Protein AF-A0A6S8C2M1-F1 (afdb_monomer_lite)

InterPro domains:
  IPR035896 AN1-like Zinc finger [G3DSA:4.10.1110.10] (18-107)
  IPR035896 AN1-like Zinc finger [SSF118310] (23-89)

Foldseek 3Di:
DDDDADQDLVSVCVVQPPDPCSFVRQQCDFFPPPVGRDGAWDDDPPDDTDDDSVCQVQQADNQRRTGHHNVCVVVPDDPRVVVVVVVVVPDDPVRVVVVVVVVVVVVVVVVVVVVVVVVVVVVVVVVVVVVVLVLLVVLLVLLVLLLVVLVVVLVVDDDDDLNVLSVVLNVLSVVLSVVSVCCNVPNDPDDPVVSLVVSVVSSVVSCVSRVDFRDDPNHGRDSDRVVVVDDDPDDD

Structure (mmCIF, N/CA/C/O backbone):
data_AF-A0A6S8C2M1-F1
#
_entry.id   AF-A0A6S8C2M1-F1
#
loop_
_atom_site.group_PDB
_atom_site.id
_atom_site.type_symbol
_atom_site.label_atom_id
_atom_site.label_alt_id
_atom_site.label_comp_id
_atom_site.label_asym_id
_atom_site.label_entity_id
_atom_site.label_seq_id
_atom_site.pdbx_PDB_ins_code
_atom_site.Cartn_x
_atom_site.Cartn_y
_atom_site.Cartn_z
_atom_site.occupancy
_atom_site.B_iso_or_equiv
_atom_site.auth_seq_id
_atom_site.auth_comp_id
_atom_site.auth_asym_id
_atom_site.auth_atom_id
_atom_site.pdbx_PDB_model_num
ATOM 1 N N . MET A 1 1 ? -46.701 -17.176 28.572 1.00 44.91 1 MET A N 1
ATOM 2 C CA . MET A 1 1 ? -45.423 -16.470 28.789 1.00 44.91 1 MET A CA 1
ATOM 3 C C . MET A 1 1 ? -44.394 -17.105 27.871 1.00 44.91 1 MET A C 1
ATOM 5 O O . MET A 1 1 ? -44.117 -18.275 28.050 1.00 44.91 1 MET A O 1
ATOM 9 N N . SER A 1 2 ? -43.930 -16.392 26.848 1.00 42.56 2 SER A N 1
ATOM 10 C CA . SER A 1 2 ? -42.889 -16.854 25.913 1.00 42.56 2 SER A CA 1
ATOM 11 C C . SER A 1 2 ? -42.138 -15.600 25.436 1.00 42.56 2 SER A C 1
ATOM 13 O O . SER A 1 2 ? -42.711 -14.791 24.708 1.00 42.56 2 SER A O 1
ATOM 15 N N . GLU A 1 3 ? -41.034 -15.206 26.075 1.00 56.62 3 GLU A N 1
ATOM 16 C CA . GLU A 1 3 ? -39.673 -15.776 25.943 1.00 56.62 3 GLU A CA 1
ATOM 17 C C . GLU A 1 3 ? -38.990 -15.419 24.617 1.00 56.62 3 GLU A C 1
ATOM 19 O O . GLU A 1 3 ? -38.541 -16.278 23.872 1.00 56.62 3 GLU A O 1
ATOM 24 N N . VAL A 1 4 ? -38.861 -14.125 24.321 1.00 56.31 4 VAL A N 1
ATOM 2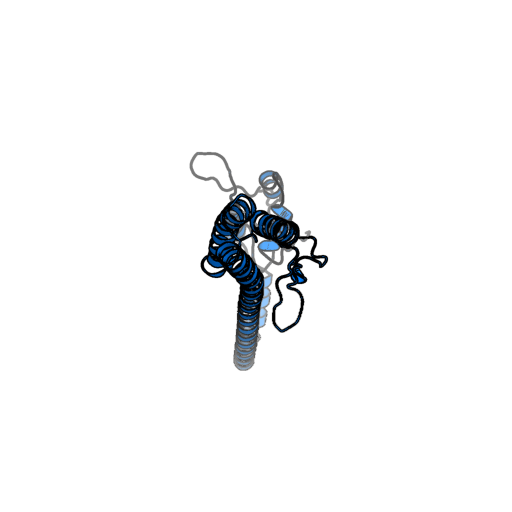5 C CA . VAL A 1 4 ? -37.726 -13.682 23.501 1.00 56.31 4 VAL A CA 1
ATOM 26 C C . VAL A 1 4 ? -36.933 -12.707 24.350 1.00 56.31 4 VAL A C 1
ATOM 28 O O . VAL A 1 4 ? -37.379 -11.588 24.609 1.00 56.31 4 VAL A O 1
ATOM 31 N N . ARG A 1 5 ? -35.807 -13.199 24.868 1.00 66.25 5 ARG A N 1
ATOM 32 C CA . ARG A 1 5 ? -34.812 -12.431 25.611 1.00 66.25 5 ARG A CA 1
ATOM 33 C C . ARG A 1 5 ? -33.696 -12.079 24.644 1.00 66.25 5 ARG A C 1
ATOM 35 O O . ARG A 1 5 ? -32.884 -12.941 24.335 1.00 66.25 5 ARG A O 1
ATOM 42 N N . TYR A 1 6 ? -33.664 -10.833 24.191 1.00 74.94 6 TYR A N 1
ATOM 43 C CA . TYR A 1 6 ? -32.504 -10.340 23.455 1.00 74.94 6 TYR A CA 1
ATOM 44 C C . TYR A 1 6 ? -31.370 -10.081 24.444 1.00 74.94 6 TYR A C 1
ATOM 46 O O . TYR A 1 6 ? -31.577 -9.399 25.453 1.00 74.94 6 TYR A O 1
ATOM 54 N N . GLN A 1 7 ? -30.198 -10.634 24.155 1.00 73.50 7 GLN A N 1
ATOM 55 C CA . GLN A 1 7 ? -28.999 -10.547 24.985 1.00 73.50 7 GLN A CA 1
ATOM 56 C C . GLN A 1 7 ? -28.180 -9.292 24.676 1.00 73.50 7 GLN A C 1
ATOM 58 O O . GLN A 1 7 ? -27.405 -8.831 25.511 1.00 73.50 7 GLN A O 1
ATOM 63 N N . SER A 1 8 ? -28.351 -8.708 23.488 1.00 74.19 8 SER A N 1
ATOM 64 C CA . SER A 1 8 ? -27.668 -7.474 23.103 1.00 74.19 8 SER A CA 1
ATOM 65 C C . SER A 1 8 ? -28.525 -6.580 22.212 1.00 74.19 8 SER A C 1
ATOM 67 O O . SER A 1 8 ? -29.428 -7.038 21.515 1.00 74.19 8 SER A O 1
ATOM 69 N N . GLU A 1 9 ? -28.196 -5.287 22.186 1.00 71.62 9 GLU A N 1
ATOM 70 C CA . GLU A 1 9 ? -28.831 -4.323 21.279 1.00 71.62 9 GLU A CA 1
ATOM 71 C C . GLU A 1 9 ? -28.624 -4.720 19.814 1.00 71.62 9 GLU A C 1
ATOM 73 O O . GLU A 1 9 ? -29.522 -4.576 18.988 1.00 71.62 9 GLU A O 1
ATOM 78 N N . LYS A 1 10 ? -27.452 -5.290 19.512 1.00 74.62 10 LYS A N 1
ATOM 79 C CA . LYS A 1 10 ? -27.106 -5.798 18.188 1.00 74.62 10 LYS A CA 1
ATOM 80 C C . LYS A 1 10 ? -28.030 -6.939 17.765 1.00 74.62 10 LYS A C 1
ATOM 82 O O . LYS A 1 10 ? -28.493 -6.940 16.639 1.00 74.62 10 LYS A O 1
ATOM 87 N N . GLU A 1 11 ? -28.387 -7.838 18.676 1.00 73.88 11 GLU A N 1
ATOM 88 C CA . GLU A 1 11 ? -29.335 -8.926 18.407 1.00 73.88 11 GLU A CA 1
ATOM 89 C C . GLU A 1 11 ? -30.761 -8.409 18.150 1.00 73.88 11 GLU A C 1
ATOM 91 O O . GLU A 1 11 ? -31.434 -8.884 17.239 1.00 73.88 11 GLU A O 1
ATOM 96 N N . VAL A 1 12 ? -31.207 -7.378 18.885 1.00 72.56 12 VAL A N 1
ATOM 97 C CA . VAL A 1 12 ? -32.484 -6.689 18.604 1.00 72.56 12 VAL A CA 1
ATOM 98 C C . VAL A 1 12 ? -32.462 -6.078 17.200 1.00 72.56 12 VAL A C 1
ATOM 100 O O . VAL A 1 12 ? -33.453 -6.147 16.467 1.00 72.56 12 VAL A O 1
ATOM 103 N N . ILE A 1 13 ? -31.336 -5.465 16.826 1.00 72.75 13 ILE A N 1
ATOM 104 C CA . ILE A 1 13 ? -31.136 -4.854 15.512 1.00 72.75 13 ILE A CA 1
ATOM 105 C C . ILE A 1 13 ? -31.097 -5.924 14.415 1.00 72.75 13 ILE A C 1
ATOM 107 O O . ILE A 1 13 ? -31.761 -5.769 13.392 1.00 72.75 13 ILE A O 1
ATOM 111 N N . ASP A 1 14 ? -30.384 -7.020 14.627 1.00 74.12 14 ASP A N 1
ATOM 112 C CA . ASP A 1 14 ? -30.173 -8.050 13.617 1.00 74.12 14 ASP A CA 1
ATOM 113 C C . ASP A 1 14 ? -31.444 -8.892 13.389 1.00 74.12 14 ASP A C 1
ATOM 115 O O . ASP A 1 14 ? -31.818 -9.121 12.238 1.00 74.12 14 ASP A O 1
ATOM 119 N N . ASP A 1 15 ? -32.180 -9.262 14.445 1.00 73.12 15 ASP A N 1
ATOM 120 C CA . ASP A 1 15 ? -33.428 -10.043 14.338 1.00 73.12 15 ASP A CA 1
ATOM 121 C C . ASP A 1 15 ? -34.603 -9.204 13.798 1.00 73.12 15 ASP A C 1
ATOM 123 O O . ASP A 1 15 ? -35.385 -9.637 12.944 1.00 73.12 15 ASP A O 1
ATOM 127 N N . LEU A 1 16 ? -34.739 -7.956 14.263 1.00 67.06 16 LEU A N 1
ATOM 128 C CA . LEU A 1 16 ? -35.919 -7.140 13.958 1.00 67.06 16 LEU A CA 1
ATOM 129 C C . LEU A 1 16 ? -35.696 -6.117 12.846 1.00 67.06 16 LEU A C 1
ATOM 131 O O . LEU A 1 16 ? -36.687 -5.635 12.279 1.00 67.06 16 LEU A O 1
ATOM 135 N N . LEU A 1 17 ? -34.439 -5.767 12.536 1.00 63.47 17 LEU A N 1
ATOM 136 C CA . LEU A 1 17 ? -34.099 -4.622 11.681 1.00 63.47 17 LEU A CA 1
ATOM 137 C C . LEU A 1 17 ? -33.273 -4.909 10.430 1.00 63.47 17 LEU A C 1
ATOM 139 O O . LEU A 1 17 ? -32.928 -3.963 9.705 1.00 63.47 17 LEU A O 1
ATOM 143 N N . THR A 1 18 ? -33.040 -6.181 10.124 1.00 64.88 18 THR A N 1
ATOM 144 C CA . THR A 1 18 ? -32.465 -6.615 8.850 1.00 64.88 18 THR A CA 1
ATOM 145 C C . THR A 1 18 ? -33.514 -6.607 7.723 1.00 64.88 18 THR A C 1
ATOM 147 O O . THR A 1 18 ? -34.626 -7.147 7.834 1.00 64.88 18 THR A O 1
ATOM 150 N N . GLY A 1 19 ? -33.148 -5.954 6.611 1.00 62.09 19 GLY A N 1
ATOM 151 C CA . GLY A 1 19 ? -33.938 -5.827 5.379 1.00 62.09 19 GLY A CA 1
ATOM 152 C C . GLY A 1 19 ? -34.852 -4.591 5.285 1.00 62.09 19 GLY A C 1
ATOM 153 O O . GLY A 1 19 ? -35.128 -3.900 6.266 1.00 62.09 19 GLY A O 1
ATOM 154 N N . GLU A 1 20 ? -35.378 -4.334 4.082 1.00 61.56 20 GLU A N 1
ATOM 155 C CA . GLU A 1 20 ? -36.213 -3.161 3.738 1.00 61.56 20 GLU A CA 1
ATOM 156 C C . GLU A 1 20 ? -37.552 -3.085 4.506 1.00 61.56 20 GLU A C 1
ATOM 158 O O . GLU A 1 20 ? -38.196 -2.040 4.577 1.00 61.56 20 GLU A O 1
ATOM 163 N N . ASN A 1 21 ? -37.972 -4.181 5.146 1.00 66.06 21 ASN A N 1
ATOM 164 C CA . ASN A 1 21 ? -39.262 -4.301 5.832 1.00 66.06 21 ASN A CA 1
ATOM 165 C C . ASN A 1 21 ? -39.192 -4.164 7.365 1.00 66.06 21 ASN A C 1
ATOM 167 O O . ASN A 1 21 ? -40.181 -4.465 8.047 1.00 66.06 21 ASN A O 1
ATOM 171 N N . PHE A 1 22 ? -38.074 -3.696 7.931 1.00 69.06 22 PHE A N 1
ATOM 172 C CA . PHE A 1 22 ? -37.900 -3.638 9.388 1.00 69.06 22 PHE A CA 1
ATOM 173 C C . PHE A 1 22 ? -39.004 -2.874 10.125 1.00 69.06 22 PHE A C 1
ATOM 175 O O . PHE A 1 22 ? -39.506 -3.330 11.153 1.00 69.06 22 PHE A O 1
ATOM 182 N N . ARG A 1 23 ? -39.463 -1.747 9.564 1.00 64.88 23 ARG A N 1
ATOM 183 C CA . ARG A 1 23 ? -40.543 -0.945 10.154 1.00 64.88 23 ARG A CA 1
ATOM 184 C C . ARG A 1 23 ? -41.812 -1.781 10.328 1.00 64.88 23 ARG A C 1
ATOM 186 O O . ARG A 1 23 ? -42.470 -1.693 11.356 1.00 64.88 23 ARG A O 1
ATOM 193 N N . LYS A 1 24 ? -42.156 -2.639 9.363 1.00 68.75 24 LYS A N 1
ATOM 194 C CA . LYS A 1 24 ? -43.334 -3.517 9.459 1.00 68.75 24 LYS A CA 1
ATOM 195 C C . LYS A 1 24 ? -43.115 -4.669 10.443 1.00 68.75 24 LYS A C 1
ATOM 197 O O . LYS A 1 24 ? -44.075 -5.057 11.102 1.00 68.75 24 LYS A O 1
ATOM 202 N N . LYS A 1 25 ? -41.896 -5.212 10.546 1.00 70.81 25 LYS A N 1
ATOM 203 C CA . LYS A 1 25 ? -41.557 -6.303 11.479 1.00 70.81 25 LYS A CA 1
ATOM 204 C C . LYS A 1 25 ? -41.609 -5.833 12.937 1.00 70.81 25 LYS A C 1
ATOM 206 O O . LYS A 1 25 ? -42.322 -6.430 13.741 1.00 70.81 25 LYS A O 1
ATOM 211 N N . PHE A 1 26 ? -40.954 -4.716 13.253 1.00 70.88 26 PHE A N 1
ATOM 212 C CA . PHE A 1 26 ? -40.891 -4.174 14.614 1.00 70.88 26 PHE A CA 1
ATOM 213 C C . PHE A 1 26 ? -42.269 -3.716 15.125 1.00 70.88 26 PHE A C 1
ATOM 215 O O . PHE A 1 26 ? -42.681 -4.083 16.221 1.00 70.88 26 PHE A O 1
ATOM 222 N N . LEU A 1 27 ? -43.053 -3.010 14.296 1.00 69.06 27 LEU A N 1
ATOM 223 C CA . LEU A 1 27 ? -44.405 -2.537 14.650 1.00 69.06 27 LEU A CA 1
ATOM 224 C C . LEU A 1 27 ? -45.438 -3.663 14.874 1.00 69.06 27 LEU A C 1
ATOM 226 O O . LEU A 1 27 ? -46.537 -3.393 15.371 1.00 69.06 27 LEU A O 1
ATOM 230 N N . LYS A 1 28 ? -45.133 -4.898 14.451 1.00 72.44 28 LYS A N 1
ATOM 231 C CA . LYS A 1 28 ? -45.984 -6.083 14.650 1.00 72.44 28 LYS A CA 1
ATOM 232 C C . LYS A 1 28 ? -45.672 -6.827 15.948 1.00 72.44 28 LYS A C 1
ATOM 234 O O . LYS A 1 28 ? -46.543 -7.558 16.419 1.00 72.44 28 LYS A O 1
ATOM 239 N N . LYS A 1 29 ? -44.476 -6.657 16.523 1.00 73.69 29 LYS A N 1
ATOM 240 C CA . LYS A 1 29 ? -44.168 -7.204 17.847 1.00 73.69 29 LYS A CA 1
ATOM 241 C C . LYS A 1 29 ? -45.050 -6.494 18.878 1.00 73.69 29 LYS A C 1
ATOM 243 O O . LYS A 1 29 ? -45.336 -5.301 18.762 1.00 73.69 29 LYS A O 1
ATOM 248 N N . LYS A 1 30 ? -45.520 -7.259 19.856 1.00 74.12 30 LYS A N 1
ATOM 249 C CA . LYS A 1 30 ? -46.334 -6.758 20.964 1.00 74.12 30 LYS A CA 1
ATOM 250 C C . LYS A 1 30 ? -45.446 -6.513 22.177 1.00 74.12 30 LYS A C 1
ATOM 252 O O . LYS A 1 30 ? -44.374 -7.109 22.283 1.00 74.12 30 LYS A O 1
ATOM 257 N N . CYS A 1 31 ? -45.910 -5.646 23.070 1.00 78.81 31 CYS A N 1
ATOM 258 C CA . CYS A 1 31 ? -45.334 -5.512 24.402 1.00 78.81 31 CYS A CA 1
ATOM 259 C C . CYS A 1 31 ? -45.266 -6.890 25.083 1.00 78.81 31 CYS A C 1
ATOM 261 O O . CYS A 1 31 ? -46.177 -7.701 24.932 1.00 78.81 31 CYS A O 1
ATOM 263 N N . ALA A 1 32 ? -44.198 -7.147 25.838 1.00 77.12 32 ALA A N 1
ATOM 264 C CA . ALA A 1 32 ? -44.029 -8.391 26.586 1.00 77.12 32 ALA A CA 1
ATOM 265 C C . ALA A 1 32 ? -45.023 -8.541 27.756 1.00 77.12 32 ALA A C 1
ATOM 267 O O . ALA A 1 32 ? -45.176 -9.640 28.284 1.00 77.12 32 ALA A O 1
ATOM 268 N N . TYR A 1 33 ? -45.693 -7.457 28.162 1.00 76.56 33 TYR A N 1
ATOM 269 C CA . TYR A 1 33 ? -46.744 -7.492 29.177 1.00 76.56 33 TYR A CA 1
ATOM 270 C C . TYR A 1 33 ? -48.014 -8.122 28.583 1.00 76.56 33 TYR A C 1
ATOM 272 O O . TYR A 1 33 ? -48.531 -7.624 27.583 1.00 76.56 33 TYR A O 1
ATOM 280 N N . THR A 1 34 ? -48.502 -9.216 29.175 1.00 68.06 34 THR A N 1
ATOM 281 C CA . THR A 1 34 ? -49.537 -10.103 28.598 1.00 68.06 34 THR A CA 1
ATOM 282 C C . THR A 1 34 ? -50.848 -9.398 28.273 1.00 68.06 34 THR A C 1
ATOM 284 O O . THR A 1 34 ? -51.465 -9.700 27.252 1.00 68.06 34 THR A O 1
ATOM 287 N N . ASP A 1 35 ? -51.214 -8.395 29.069 1.00 71.94 35 ASP A N 1
ATOM 288 C CA . ASP A 1 35 ? -52.463 -7.644 28.897 1.00 71.94 35 ASP A CA 1
ATOM 289 C C . ASP A 1 35 ? -52.276 -6.387 28.031 1.00 71.94 35 ASP A C 1
ATOM 291 O O . ASP A 1 35 ? -53.220 -5.664 27.706 1.00 71.94 35 ASP A O 1
ATOM 295 N N . CYS A 1 36 ? -51.041 -6.128 27.589 1.00 72.38 36 CYS A N 1
ATOM 296 C CA . CYS A 1 36 ? -50.703 -4.991 26.755 1.00 72.38 36 CYS A CA 1
ATOM 297 C C . CYS A 1 36 ? -50.613 -5.385 25.276 1.00 72.38 36 CYS A C 1
ATOM 299 O O . CYS A 1 36 ? -49.562 -5.745 24.752 1.00 72.38 36 CYS A O 1
ATOM 301 N N . ASN A 1 37 ? -51.704 -5.180 24.539 1.00 68.81 37 ASN A N 1
ATOM 302 C CA . ASN A 1 37 ? -51.701 -5.269 23.072 1.00 68.81 37 ASN A CA 1
ATOM 303 C C . ASN A 1 37 ? -51.142 -4.004 22.379 1.00 68.81 37 ASN A C 1
ATOM 305 O O . ASN A 1 37 ? -51.381 -3.788 21.186 1.00 68.81 37 ASN A O 1
ATOM 309 N N . ALA A 1 38 ? -50.411 -3.144 23.098 1.00 69.44 38 ALA A N 1
ATOM 310 C CA . ALA A 1 38 ? -49.859 -1.928 22.513 1.00 69.44 38 ALA A CA 1
ATOM 311 C C . ALA A 1 38 ? -48.776 -2.266 21.482 1.00 69.44 38 ALA A C 1
ATOM 313 O O . ALA A 1 38 ? -47.857 -3.047 21.736 1.00 69.44 38 ALA A O 1
ATOM 314 N N . LYS A 1 39 ? -48.881 -1.630 20.314 1.00 70.56 39 LYS A N 1
ATOM 315 C CA . LYS A 1 39 ? -47.829 -1.638 19.296 1.00 70.56 39 LYS A CA 1
ATOM 316 C C . LYS A 1 39 ? -46.781 -0.600 19.676 1.00 70.56 39 LYS A C 1
ATOM 318 O O . LYS A 1 39 ? -47.143 0.500 20.091 1.00 70.56 39 LYS A O 1
ATOM 323 N N . PHE A 1 40 ? -45.508 -0.918 19.476 1.00 71.00 40 PHE A N 1
ATOM 324 C CA . PHE A 1 40 ? -44.421 0.045 19.639 1.00 71.00 40 PHE A CA 1
ATOM 325 C C . PHE A 1 40 ? -44.611 1.167 18.619 1.00 71.00 40 PHE A C 1
ATOM 327 O O . PHE A 1 40 ? -44.519 0.918 17.426 1.00 71.00 40 PHE A O 1
ATOM 334 N N . LYS A 1 41 ? -44.960 2.383 19.039 1.00 69.31 41 LYS A N 1
ATOM 335 C CA . LYS A 1 41 ? -45.130 3.548 18.157 1.00 69.31 41 LYS A CA 1
ATOM 336 C C . LYS A 1 41 ? -44.775 4.800 18.951 1.00 69.31 41 LYS A C 1
ATOM 338 O O . LYS A 1 41 ? -45.422 5.050 19.960 1.00 69.31 41 LYS A O 1
ATOM 343 N N . LEU A 1 42 ? -43.820 5.592 18.470 1.00 61.25 42 LEU A N 1
ATOM 344 C CA . LEU A 1 42 ? -43.591 6.958 18.948 1.00 61.25 42 LEU A CA 1
ATOM 345 C C . LEU A 1 42 ? -44.306 7.937 18.009 1.00 61.25 42 LEU A C 1
ATOM 347 O O . LEU A 1 42 ? -44.282 7.769 16.785 1.00 61.25 42 LEU A O 1
ATOM 351 N N . ARG A 1 43 ? -44.991 8.934 18.580 1.00 57.50 43 ARG A N 1
ATOM 352 C CA . ARG A 1 43 ? -45.537 10.065 17.818 1.00 57.50 43 ARG A CA 1
ATOM 353 C C . ARG A 1 43 ? -44.482 11.166 17.787 1.00 57.50 43 ARG A C 1
ATOM 355 O O . ARG A 1 43 ? -44.090 11.656 18.838 1.00 57.50 43 ARG A O 1
ATOM 362 N N . PHE A 1 44 ? -44.044 11.553 16.595 1.00 51.62 44 PHE A N 1
ATOM 363 C CA . PHE A 1 44 ? -43.206 12.734 16.404 1.00 51.62 44 PHE A CA 1
ATOM 364 C C . PHE A 1 44 ? -44.107 13.914 16.027 1.00 51.62 44 PHE A C 1
ATOM 366 O O . PHE A 1 44 ? -44.528 14.040 14.881 1.00 51.62 44 PHE A O 1
ATOM 373 N N . GLY A 1 45 ? -44.435 14.769 16.999 1.00 57.28 45 GLY A N 1
ATOM 374 C CA . GLY A 1 45 ? -45.288 15.941 16.768 1.00 57.28 45 GLY A CA 1
ATOM 375 C C . GLY A 1 45 ? -46.726 15.598 16.340 1.00 57.28 45 GLY A C 1
ATOM 376 O O . GLY A 1 45 ? -47.285 14.578 16.748 1.00 57.28 45 GLY A O 1
ATOM 377 N N . GLN A 1 46 ? -47.339 16.475 15.532 1.00 51.47 46 GLN A N 1
ATOM 378 C CA . GLN A 1 46 ? -48.702 16.305 14.995 1.00 51.47 46 GLN A CA 1
ATOM 379 C C . GLN A 1 46 ? -48.786 15.357 13.782 1.00 51.47 46 GLN A C 1
ATOM 381 O O . GLN A 1 46 ? -49.879 15.098 13.281 1.00 51.47 46 GLN A O 1
ATOM 386 N N . SER A 1 47 ? -47.665 14.814 13.304 1.00 47.59 47 SER A N 1
ATOM 387 C CA . SER A 1 47 ? -47.612 13.939 12.131 1.00 47.59 47 SER A CA 1
ATOM 388 C C . SER A 1 47 ? -47.216 12.494 12.490 1.00 47.59 47 SER A C 1
ATOM 390 O O . SER A 1 47 ? -46.813 12.167 13.602 1.00 47.59 47 SER A O 1
ATOM 392 N N . SER A 1 48 ? -47.492 11.584 11.551 1.00 55.25 48 SER A N 1
ATOM 393 C CA . SER A 1 48 ? -47.649 10.126 11.715 1.00 55.25 48 SER A CA 1
ATOM 394 C C . SER A 1 48 ? -46.615 9.371 12.577 1.00 55.25 48 SER A C 1
ATOM 396 O O . SER A 1 48 ? -45.436 9.704 12.609 1.00 55.25 48 SER A O 1
ATOM 398 N N . ALA A 1 49 ? -47.045 8.255 13.187 1.00 60.25 49 ALA A N 1
ATOM 399 C CA . ALA A 1 49 ? -46.200 7.388 14.016 1.00 60.25 49 ALA A CA 1
ATOM 400 C C . ALA A 1 49 ? -45.033 6.735 13.240 1.00 60.25 49 ALA A C 1
ATOM 402 O O . ALA A 1 49 ? -45.240 6.007 12.256 1.00 60.25 49 ALA A O 1
ATOM 403 N N . LEU A 1 50 ? -43.808 6.930 13.730 1.00 62.94 50 LEU A N 1
ATOM 404 C CA . LEU A 1 50 ? -42.578 6.407 13.131 1.00 62.94 50 LEU A CA 1
ATOM 405 C C . LEU A 1 50 ? -41.598 5.971 14.231 1.00 62.94 50 LEU A C 1
ATOM 407 O O . LEU A 1 50 ? -41.567 6.564 15.303 1.00 62.94 50 LEU A O 1
ATOM 411 N N . ILE A 1 51 ? -40.827 4.912 13.972 1.00 65.62 51 ILE A N 1
ATOM 412 C CA . ILE A 1 51 ? -39.722 4.470 14.834 1.00 65.62 51 ILE A CA 1
ATOM 413 C C . ILE A 1 51 ? -38.450 4.554 14.006 1.00 65.62 51 ILE A C 1
ATOM 415 O O . ILE A 1 51 ? -38.381 3.958 12.928 1.00 65.62 51 ILE A O 1
ATOM 419 N N . VAL A 1 52 ? -37.464 5.294 14.507 1.00 64.38 52 VAL A N 1
ATOM 420 C CA . VAL A 1 52 ? -36.138 5.422 13.892 1.00 64.38 52 VAL A CA 1
ATOM 421 C C . VAL A 1 52 ? -35.184 4.447 14.586 1.00 64.38 52 VAL A C 1
ATOM 423 O O . VAL A 1 52 ? -35.289 4.251 15.795 1.00 64.38 52 VAL A O 1
ATOM 426 N N . ARG A 1 53 ? -34.247 3.834 13.845 1.00 66.88 53 ARG A N 1
ATOM 427 C CA . ARG A 1 53 ? -33.298 2.831 14.377 1.00 66.88 53 ARG A CA 1
ATOM 428 C C . ARG A 1 53 ? -32.628 3.220 15.715 1.00 66.88 53 ARG A C 1
ATOM 430 O O . ARG A 1 53 ? -32.629 2.378 16.606 1.00 66.88 53 ARG A O 1
ATOM 437 N N . PRO A 1 54 ? -32.151 4.464 15.926 1.00 69.44 54 PRO A N 1
ATOM 438 C CA . PRO A 1 54 ? -31.516 4.863 17.187 1.00 69.44 54 PRO A CA 1
ATOM 439 C C . PRO A 1 54 ? -32.454 4.870 18.402 1.00 69.44 54 PRO A C 1
ATOM 441 O O . PRO A 1 54 ? -32.000 4.885 19.538 1.00 69.44 54 PRO A O 1
ATOM 444 N N . GLN A 1 55 ? -33.770 4.876 18.188 1.00 69.56 55 GLN A N 1
ATOM 445 C CA . GLN A 1 55 ? -34.755 4.930 19.269 1.00 69.56 55 GLN A CA 1
ATOM 446 C C . GLN A 1 55 ? -35.154 3.546 19.773 1.00 69.56 55 GLN A C 1
ATOM 448 O O . GLN A 1 55 ? -35.979 3.430 20.662 1.00 69.56 55 GLN A O 1
ATOM 453 N N . ILE A 1 56 ? -34.610 2.466 19.224 1.00 69.44 56 ILE A N 1
ATOM 454 C CA . ILE A 1 56 ? -35.061 1.113 19.573 1.00 69.44 56 ILE A CA 1
ATOM 455 C C . ILE A 1 56 ? -34.607 0.705 20.972 1.00 69.44 56 ILE A C 1
ATOM 457 O O . ILE A 1 56 ? -35.356 0.036 21.688 1.00 69.44 56 ILE A O 1
ATOM 461 N N . GLY A 1 57 ? -33.468 1.236 21.425 1.00 66.38 57 GLY A N 1
ATOM 462 C CA . GLY A 1 57 ? -33.045 1.146 22.819 1.00 66.38 57 GLY A CA 1
ATOM 463 C C . GLY A 1 57 ? -34.053 1.743 23.813 1.00 66.38 57 GLY A C 1
ATOM 464 O O . GLY A 1 57 ? -33.956 1.464 25.007 1.00 66.38 57 GLY A O 1
ATOM 465 N N . THR A 1 58 ? -35.052 2.519 23.361 1.00 74.00 58 THR A N 1
ATOM 466 C CA . THR A 1 58 ? -36.103 3.055 24.239 1.00 74.00 58 THR A CA 1
ATOM 467 C C . THR A 1 58 ? -37.270 2.098 24.478 1.00 74.00 58 THR A C 1
ATOM 469 O O . THR A 1 58 ? -38.096 2.382 25.339 1.00 74.00 58 THR A O 1
ATOM 472 N N . PHE A 1 59 ? -37.344 0.966 23.774 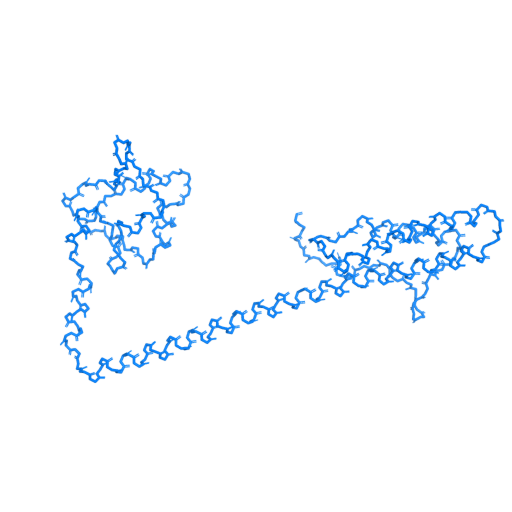1.00 75.31 59 PHE A N 1
ATOM 473 C CA . PHE A 1 59 ? -38.402 -0.041 23.941 1.00 75.31 59 PHE A CA 1
ATOM 474 C C . PHE A 1 59 ? -37.884 -1.365 24.498 1.00 75.31 59 PHE A C 1
ATOM 476 O O . PHE A 1 59 ? -38.637 -2.325 24.606 1.00 75.31 59 PHE A O 1
ATOM 483 N N . TRP A 1 60 ? -36.603 -1.441 24.837 1.00 80.19 60 TRP A N 1
ATOM 484 C CA . TRP A 1 60 ? -35.936 -2.659 25.277 1.00 80.19 60 TRP A CA 1
ATOM 485 C C . TRP A 1 60 ? -35.337 -2.460 26.672 1.00 80.19 60 TRP A C 1
ATOM 487 O O . TRP A 1 60 ? -34.768 -1.407 26.976 1.00 80.19 60 TRP A O 1
ATOM 497 N N . CYS A 1 61 ? -35.493 -3.464 27.536 1.00 81.62 61 CYS A N 1
ATOM 498 C CA . CYS A 1 61 ? -34.790 -3.538 28.813 1.00 81.62 61 CYS A CA 1
ATOM 499 C C . CYS A 1 61 ? -33.510 -4.364 28.645 1.00 81.62 61 CYS A C 1
ATOM 501 O O . CYS A 1 61 ? -33.577 -5.535 28.271 1.00 81.62 61 CYS A O 1
ATOM 503 N N . LYS A 1 62 ? -32.361 -3.756 28.962 1.00 78.06 62 LYS A N 1
ATOM 504 C CA . LYS A 1 62 ? -31.032 -4.369 28.817 1.00 78.06 62 LYS A CA 1
ATOM 505 C C . LYS A 1 62 ? -30.832 -5.584 29.724 1.00 78.06 62 LYS A C 1
ATOM 507 O O . LYS A 1 62 ? -30.166 -6.527 29.323 1.00 78.06 62 LYS A O 1
ATOM 512 N N . ASP A 1 63 ? -31.443 -5.575 30.906 1.00 76.94 63 ASP A N 1
ATOM 513 C CA . ASP A 1 63 ? -31.200 -6.599 31.928 1.00 76.94 63 ASP A CA 1
ATOM 514 C C . ASP A 1 63 ? -32.112 -7.821 31.768 1.00 76.94 63 ASP A C 1
ATOM 516 O O . ASP A 1 63 ? -31.671 -8.960 31.899 1.00 76.94 63 ASP A O 1
ATOM 520 N N . CYS A 1 64 ? -33.401 -7.611 31.471 1.00 78.19 64 CYS A N 1
ATOM 521 C CA . CYS A 1 64 ? -34.359 -8.711 31.332 1.00 78.19 64 CYS A CA 1
ATOM 522 C C . CYS A 1 64 ? -34.639 -9.116 29.882 1.00 78.19 64 CYS A C 1
ATOM 524 O O . CYS A 1 64 ? -35.382 -10.078 29.674 1.00 78.19 64 CYS A O 1
ATOM 526 N N . GLY A 1 65 ? -34.096 -8.389 28.900 1.00 76.12 65 GLY A N 1
ATOM 527 C CA . GLY A 1 65 ? -34.223 -8.667 27.469 1.00 76.12 65 GLY A CA 1
ATOM 528 C C . GLY A 1 65 ? -35.625 -8.455 26.883 1.00 76.12 65 GLY A C 1
ATOM 529 O O . GLY A 1 65 ? -35.834 -8.760 25.709 1.00 76.12 65 GLY A O 1
ATOM 530 N N . ARG A 1 66 ? -36.600 -7.967 27.670 1.00 81.94 66 ARG A N 1
ATOM 531 C CA . ARG A 1 66 ? -38.007 -7.803 27.254 1.00 81.94 66 ARG A CA 1
ATOM 532 C C . ARG A 1 66 ? -38.197 -6.523 26.428 1.00 81.94 66 ARG A C 1
ATOM 534 O O . ARG A 1 66 ? -37.630 -5.475 26.744 1.00 81.94 66 ARG A O 1
ATOM 541 N N . LEU A 1 67 ? -39.048 -6.602 25.400 1.00 80.81 67 LEU A N 1
ATOM 542 C CA . LEU A 1 67 ? -39.541 -5.436 24.660 1.00 80.81 67 LEU A CA 1
ATOM 543 C C . LEU A 1 67 ? -40.817 -4.891 25.315 1.00 80.81 67 LEU A C 1
ATOM 545 O O . LEU A 1 67 ? -41.822 -5.596 25.419 1.00 80.81 67 LEU A O 1
ATOM 549 N N . LEU A 1 68 ? -40.790 -3.632 25.739 1.00 81.56 68 LEU A N 1
ATOM 550 C CA . LEU A 1 68 ? -41.841 -2.970 26.508 1.00 81.56 68 LEU A CA 1
ATOM 551 C C . LEU A 1 68 ? -42.281 -1.688 25.806 1.00 81.56 68 LEU A C 1
ATOM 553 O O . LEU A 1 68 ? -41.463 -0.943 25.267 1.00 81.56 68 LEU A O 1
ATOM 557 N N . CYS A 1 69 ? -43.591 -1.440 25.761 1.00 78.94 69 CYS A N 1
ATOM 558 C CA . CYS A 1 69 ? -44.082 -0.154 25.275 1.00 78.94 69 CYS A CA 1
ATOM 559 C C . CYS A 1 69 ? -43.703 0.957 26.266 1.00 78.94 69 CYS A C 1
ATOM 561 O O . CYS A 1 69 ? -43.382 0.683 27.417 1.00 78.94 69 CYS A O 1
ATOM 563 N N . GLU A 1 70 ? -43.772 2.212 25.831 1.00 76.75 70 GLU A N 1
ATOM 564 C CA . GLU A 1 70 ? -43.299 3.366 26.608 1.00 76.75 70 GLU A CA 1
ATOM 565 C C . GLU A 1 70 ? -43.892 3.433 28.027 1.00 76.75 70 GLU A C 1
ATOM 567 O O . GLU A 1 70 ? -43.155 3.614 28.991 1.00 76.75 70 GLU A O 1
ATOM 572 N N . LYS A 1 71 ? -45.196 3.153 28.167 1.00 79.75 71 LYS A N 1
ATOM 573 C CA . LYS A 1 71 ? -45.879 3.080 29.470 1.00 79.75 71 LYS A CA 1
ATOM 574 C C . LYS A 1 71 ? -45.308 1.974 30.366 1.00 79.75 71 LYS A C 1
ATOM 576 O O . LYS A 1 71 ? -44.855 2.241 31.467 1.00 79.75 71 LYS A O 1
ATOM 581 N N . HIS A 1 72 ? -45.260 0.740 29.862 1.00 81.69 72 HIS A N 1
ATOM 582 C CA . HIS A 1 72 ? -44.774 -0.405 30.640 1.00 81.69 72 HIS A CA 1
ATOM 583 C C . HIS A 1 72 ? -43.265 -0.406 30.854 1.00 81.69 72 HIS A C 1
ATOM 585 O O . HIS A 1 72 ? -42.787 -1.199 31.652 1.00 81.69 72 HIS A O 1
ATOM 591 N N . ARG A 1 73 ? -42.515 0.430 30.131 1.00 77.12 73 ARG A N 1
ATOM 592 C CA . ARG A 1 73 ? -41.096 0.650 30.393 1.00 77.12 73 ARG A CA 1
ATOM 593 C C . ARG A 1 73 ? -40.882 1.603 31.562 1.00 77.12 73 ARG A C 1
ATOM 595 O O . ARG A 1 73 ? -40.002 1.337 32.369 1.00 77.12 73 ARG A O 1
ATOM 602 N N . ALA A 1 74 ? -41.656 2.687 31.633 1.00 74.81 74 ALA A N 1
ATOM 603 C CA . ALA A 1 74 ? -41.590 3.631 32.747 1.00 74.81 74 ALA A CA 1
ATOM 604 C C . ALA A 1 74 ? -41.927 2.940 34.077 1.00 74.81 74 ALA A C 1
ATOM 606 O O . ALA A 1 74 ? -41.207 3.111 35.053 1.00 74.81 74 ALA A O 1
ATOM 607 N N . ASP A 1 75 ? -42.938 2.070 34.054 1.00 78.06 75 ASP A N 1
ATOM 608 C CA . ASP A 1 75 ? -43.365 1.277 35.211 1.00 78.06 75 ASP A CA 1
ATOM 609 C C . ASP A 1 75 ? -42.726 -0.126 35.227 1.00 78.06 75 ASP A C 1
ATOM 611 O O . ASP A 1 75 ? -43.244 -1.056 35.854 1.00 78.06 75 ASP A O 1
ATOM 615 N N . HIS A 1 76 ? -41.630 -0.331 34.482 1.00 80.94 76 HIS A N 1
ATOM 616 C CA . HIS A 1 76 ? -41.022 -1.652 34.391 1.00 80.94 76 HIS A CA 1
ATOM 617 C C . HIS A 1 76 ? -40.300 -2.011 35.677 1.00 80.94 76 HIS A C 1
ATOM 619 O O . HIS A 1 76 ? -39.204 -1.527 35.958 1.00 80.94 76 HIS A O 1
ATOM 625 N N . ASP A 1 77 ? -40.869 -2.977 36.378 1.00 76.12 77 ASP A N 1
ATOM 626 C CA . ASP A 1 77 ? -40.192 -3.626 37.476 1.00 76.12 77 ASP A CA 1
ATOM 627 C C . ASP A 1 77 ? -39.394 -4.841 36.981 1.00 76.12 77 ASP A C 1
ATOM 629 O O . ASP A 1 77 ? -39.944 -5.881 36.600 1.00 76.12 77 ASP A O 1
ATOM 633 N N . CYS A 1 78 ? -38.074 -4.684 36.902 1.00 79.94 78 CYS A N 1
ATOM 634 C CA . CYS A 1 78 ? -37.193 -5.708 36.363 1.00 79.94 78 CYS A CA 1
ATOM 635 C C . CYS A 1 78 ? -36.914 -6.786 37.419 1.00 79.94 78 CYS A C 1
ATOM 637 O O . CYS A 1 78 ? -36.064 -6.618 38.293 1.00 79.94 78 CYS A O 1
ATOM 639 N N . GLU A 1 79 ? -37.580 -7.936 37.286 1.00 76.88 79 GLU A N 1
ATOM 640 C CA . GLU A 1 79 ? -37.371 -9.127 38.128 1.00 76.88 79 GLU A CA 1
ATOM 641 C C . GLU A 1 79 ? -35.884 -9.517 38.241 1.00 76.88 79 GLU A C 1
ATOM 643 O O . GLU A 1 79 ? -35.423 -9.914 39.305 1.00 76.88 79 GLU A O 1
ATOM 648 N N . VAL A 1 80 ? -35.109 -9.359 37.160 1.00 75.81 80 VAL A N 1
ATOM 649 C CA . VAL A 1 80 ? -33.670 -9.675 37.140 1.00 75.81 80 VAL A CA 1
ATOM 650 C C . VAL A 1 80 ? -32.879 -8.720 38.036 1.00 75.81 80 VAL A C 1
ATOM 652 O O . VAL A 1 80 ? -32.035 -9.175 38.807 1.00 75.81 80 VAL A O 1
ATOM 655 N N . LEU A 1 81 ? -33.178 -7.417 37.985 1.00 76.25 81 LEU A N 1
ATOM 656 C CA . LEU A 1 81 ? -32.547 -6.426 38.860 1.00 76.25 81 LEU A CA 1
ATOM 657 C C . LEU A 1 81 ? -32.963 -6.620 40.317 1.00 76.25 81 LEU A C 1
ATOM 659 O O . LEU A 1 81 ? -32.116 -6.508 41.195 1.00 76.25 81 LEU A O 1
ATOM 663 N N . LYS A 1 82 ? -34.226 -6.971 40.581 1.00 77.75 82 LYS A N 1
ATOM 664 C CA . LYS A 1 82 ? -34.698 -7.301 41.933 1.00 77.75 82 LYS A CA 1
ATOM 665 C C . LYS A 1 82 ? -33.977 -8.503 42.524 1.00 77.75 82 LYS A C 1
ATOM 667 O O . LYS A 1 82 ? -33.447 -8.408 43.623 1.00 77.75 82 LYS A O 1
ATOM 672 N N . ILE A 1 83 ? -33.877 -9.597 41.769 1.00 77.31 83 ILE A N 1
ATOM 673 C CA . ILE A 1 83 ? -33.142 -10.794 42.197 1.00 77.31 83 ILE A CA 1
ATOM 674 C C . ILE A 1 83 ? -31.658 -10.464 42.418 1.00 77.31 83 ILE A C 1
ATOM 676 O O . ILE A 1 83 ? -31.050 -10.969 43.360 1.00 77.31 83 ILE A O 1
ATOM 680 N N . ALA A 1 84 ? -31.060 -9.611 41.581 1.00 71.88 84 ALA A N 1
ATOM 681 C CA . ALA A 1 84 ? -29.684 -9.158 41.766 1.00 71.88 84 ALA A CA 1
ATOM 682 C C . ALA A 1 84 ? -29.516 -8.290 43.027 1.00 71.88 84 ALA A C 1
ATOM 684 O O . ALA A 1 84 ? -28.565 -8.504 43.775 1.00 71.88 84 ALA A O 1
ATOM 685 N N . LEU A 1 85 ? -30.454 -7.377 43.298 1.00 75.88 85 LEU A N 1
ATOM 686 C CA . LEU A 1 85 ? -30.488 -6.531 44.496 1.00 75.88 85 LEU A CA 1
ATOM 687 C C . LEU A 1 85 ? -30.658 -7.355 45.775 1.00 75.88 85 LEU A C 1
ATOM 689 O O . LEU A 1 85 ? -29.898 -7.178 46.723 1.00 75.88 85 LEU A O 1
ATOM 693 N N . GLU A 1 86 ? -31.595 -8.301 45.785 1.00 76.06 86 GLU A N 1
ATOM 694 C CA . GLU A 1 86 ? -31.815 -9.223 46.905 1.00 76.06 86 GLU A CA 1
ATOM 695 C C . GLU A 1 86 ? -30.601 -10.124 47.152 1.00 76.06 86 GLU A C 1
ATOM 697 O O . GLU A 1 86 ? -30.285 -10.448 48.296 1.00 76.06 86 GLU A O 1
ATOM 702 N N . ARG A 1 87 ? -29.887 -10.522 46.091 1.00 70.62 87 ARG A N 1
ATOM 703 C CA . ARG A 1 87 ? -28.608 -11.236 46.212 1.00 70.62 87 ARG A CA 1
ATOM 704 C C . ARG A 1 87 ? -27.507 -10.325 46.743 1.00 70.62 87 ARG A C 1
ATOM 706 O O . ARG A 1 87 ? -26.765 -10.757 47.615 1.00 70.62 87 ARG A O 1
ATOM 713 N N . SER A 1 88 ? -27.421 -9.074 46.287 1.00 63.47 88 SER A N 1
ATOM 714 C CA . SER A 1 88 ? -26.403 -8.129 46.765 1.00 63.47 88 SER A CA 1
ATOM 715 C C . SER A 1 88 ? -26.618 -7.691 48.209 1.00 63.47 88 SER A C 1
ATOM 717 O O . SER A 1 88 ? -25.651 -7.486 48.927 1.00 63.47 88 SER A O 1
ATOM 719 N N . GLN A 1 89 ? -27.870 -7.612 48.665 1.00 73.19 89 GLN A N 1
ATOM 720 C CA . GLN A 1 89 ? -28.204 -7.322 50.063 1.00 73.19 89 GLN A CA 1
ATOM 721 C C . GLN A 1 89 ? -27.808 -8.458 51.016 1.00 73.19 89 GLN A C 1
ATOM 723 O O . GLN A 1 89 ? -27.669 -8.228 52.213 1.00 73.19 89 GLN A O 1
ATOM 728 N N . LYS A 1 90 ? -27.624 -9.678 50.494 1.00 71.81 90 LYS A N 1
ATOM 729 C CA . LYS A 1 90 ? -27.151 -10.846 51.251 1.00 71.81 90 LYS A CA 1
ATOM 730 C C . LYS A 1 90 ? -25.627 -10.998 51.238 1.00 71.81 90 LYS A C 1
ATOM 732 O O . LYS A 1 90 ? -25.125 -11.841 51.974 1.00 71.81 90 LYS A O 1
ATOM 737 N N . LEU A 1 91 ? -24.911 -10.224 50.418 1.00 68.50 91 LEU A N 1
ATOM 738 C CA . LEU A 1 91 ? -23.450 -10.244 50.372 1.00 68.50 91 LEU A CA 1
ATOM 739 C C . LEU A 1 91 ? -22.878 -9.393 51.506 1.00 68.50 91 LEU A C 1
ATOM 741 O O . LEU A 1 91 ? -23.321 -8.273 51.766 1.00 68.50 91 LEU A O 1
ATOM 745 N N . THR A 1 92 ? -21.861 -9.923 52.168 1.00 75.50 92 THR A N 1
ATOM 746 C CA . THR A 1 92 ? -21.093 -9.203 53.183 1.00 75.50 92 THR A CA 1
ATOM 747 C C . THR A 1 92 ? -20.200 -8.140 52.533 1.00 75.50 92 THR A C 1
ATOM 749 O O . THR A 1 92 ? -19.787 -8.263 51.379 1.00 75.50 92 THR A O 1
ATOM 752 N N . ALA A 1 93 ? -19.860 -7.080 53.274 1.00 75.06 93 ALA A N 1
ATOM 753 C CA . ALA A 1 93 ? -19.022 -5.990 52.759 1.00 75.06 93 ALA A CA 1
ATOM 754 C C . ALA A 1 93 ? -17.656 -6.476 52.221 1.00 75.06 93 ALA A C 1
ATOM 756 O O . ALA A 1 93 ? -17.126 -5.896 51.273 1.00 75.06 93 ALA A O 1
ATOM 757 N N . SER A 1 94 ? -17.113 -7.565 52.777 1.00 76.88 94 SER A N 1
ATOM 758 C CA . SER A 1 94 ? -15.890 -8.220 52.298 1.00 76.88 94 SER A CA 1
ATOM 759 C C . SER A 1 94 ? -16.061 -8.881 50.928 1.00 76.88 94 SER A C 1
ATOM 761 O O . SER A 1 94 ? -15.195 -8.725 50.072 1.00 76.88 94 SER A O 1
ATOM 763 N N . GLU A 1 95 ? -17.188 -9.550 50.680 1.00 78.25 95 GLU A N 1
ATOM 764 C CA . GLU A 1 95 ? -17.470 -10.206 49.394 1.00 78.25 95 GLU A CA 1
ATOM 765 C C . GLU A 1 95 ? -17.720 -9.183 48.278 1.00 78.25 95 GLU A C 1
ATOM 767 O O . GLU A 1 95 ? -17.334 -9.401 47.129 1.00 78.25 95 GLU A O 1
ATOM 772 N N . ILE A 1 96 ? -18.321 -8.033 48.610 1.00 75.94 96 ILE A N 1
ATOM 773 C CA . ILE A 1 96 ? -18.510 -6.924 47.662 1.00 75.94 96 ILE A CA 1
ATOM 774 C C . ILE A 1 96 ? -17.152 -6.347 47.241 1.00 75.94 96 ILE A C 1
ATOM 776 O O . ILE A 1 96 ? -16.916 -6.146 46.050 1.00 75.94 96 ILE A O 1
ATOM 780 N N . LEU A 1 97 ? -16.239 -6.121 48.192 1.00 81.06 97 LEU A N 1
ATOM 781 C CA . LEU A 1 97 ? -14.890 -5.625 47.899 1.00 81.06 97 LEU A CA 1
ATOM 782 C C . LEU A 1 97 ? -14.087 -6.604 47.035 1.00 81.06 97 LEU A C 1
ATOM 784 O O . LEU A 1 97 ? -13.380 -6.180 46.122 1.00 81.06 97 LEU A O 1
ATOM 788 N N . GLU A 1 98 ? -14.215 -7.905 47.284 1.00 83.94 98 GLU A N 1
ATOM 789 C CA . GLU A 1 98 ? -13.536 -8.937 46.497 1.00 83.94 98 GLU A CA 1
ATOM 790 C C . GLU A 1 98 ? -14.088 -9.033 45.065 1.00 83.94 98 GLU A C 1
ATOM 792 O O . GLU A 1 98 ? -13.321 -9.136 44.106 1.00 83.94 98 GLU A O 1
ATOM 797 N N . GLN A 1 99 ? -15.406 -8.893 44.883 1.00 79.69 99 GLN A N 1
ATOM 798 C CA . GLN A 1 99 ? -16.011 -8.815 43.549 1.00 79.69 99 GLN A CA 1
ATOM 799 C C . GLN A 1 99 ? -15.603 -7.556 42.780 1.00 79.69 99 GLN A C 1
ATOM 801 O O . GLN A 1 99 ? -15.411 -7.629 41.566 1.00 79.69 99 GLN A O 1
ATOM 806 N N . VAL A 1 100 ? -15.479 -6.407 43.453 1.00 83.81 100 VAL A N 1
ATOM 807 C CA . VAL A 1 100 ? -15.001 -5.168 42.820 1.00 83.81 100 VAL A CA 1
ATOM 808 C C . VAL A 1 100 ? -13.559 -5.341 42.353 1.00 83.81 100 VAL A C 1
ATOM 810 O O . VAL A 1 100 ? -13.287 -5.077 41.185 1.00 83.81 100 VAL A O 1
ATOM 813 N N . LYS A 1 101 ? -12.674 -5.884 43.201 1.00 87.94 101 LYS A N 1
ATOM 814 C CA . LYS A 1 101 ? -11.280 -6.165 42.824 1.00 87.94 101 LYS A CA 1
ATOM 815 C C . LYS A 1 101 ? -11.179 -7.105 41.626 1.00 87.94 101 LYS A C 1
ATOM 817 O O . LYS A 1 101 ? -10.500 -6.778 40.661 1.00 87.94 101 LYS A O 1
ATOM 822 N N . ARG A 1 102 ? -11.922 -8.218 41.628 1.00 85.38 102 ARG A N 1
ATOM 823 C CA . ARG A 1 102 ? -11.948 -9.144 40.484 1.00 85.38 102 ARG A CA 1
ATOM 824 C C . ARG A 1 102 ? -12.428 -8.477 39.197 1.00 85.38 102 ARG A C 1
ATOM 826 O O . ARG A 1 102 ? -11.841 -8.698 38.147 1.00 85.38 102 ARG A O 1
ATOM 833 N N . LYS A 1 103 ? -13.471 -7.644 39.263 1.00 83.06 103 LYS A N 1
ATOM 834 C CA . LYS A 1 103 ? -13.967 -6.911 38.086 1.00 83.06 103 LYS A CA 1
ATOM 835 C C . LYS A 1 103 ? -12.978 -5.859 37.593 1.00 83.06 103 LYS A C 1
ATOM 837 O O . LYS A 1 103 ? -12.900 -5.634 36.389 1.00 83.06 103 LYS A O 1
ATOM 842 N N . GLU A 1 104 ? -12.247 -5.206 38.492 1.00 84.94 104 GLU A N 1
ATOM 843 C CA . GLU A 1 104 ? -11.179 -4.274 38.124 1.00 84.94 104 GLU A CA 1
ATOM 844 C C . GLU A 1 104 ? -10.013 -5.006 37.454 1.00 84.94 104 GLU A C 1
ATOM 846 O O . GLU A 1 104 ? -9.577 -4.579 36.389 1.00 84.94 104 GLU A O 1
ATOM 851 N N . GLU A 1 105 ? -9.577 -6.147 37.991 1.00 89.56 105 GLU A N 1
ATOM 852 C CA . GLU A 1 105 ? -8.544 -6.998 37.384 1.00 89.56 105 GLU A CA 1
ATOM 853 C C . GLU A 1 105 ? -8.974 -7.541 36.011 1.00 89.56 105 GLU A C 1
ATOM 855 O O . GLU A 1 105 ? -8.216 -7.454 35.046 1.00 89.56 105 GLU A O 1
ATOM 860 N N . GLU A 1 106 ? -10.213 -8.031 35.885 1.00 87.50 106 GLU A N 1
ATOM 861 C CA . GLU A 1 106 ? -10.790 -8.488 34.613 1.00 87.50 106 GLU A CA 1
ATOM 862 C C . GLU A 1 106 ? -10.875 -7.344 33.589 1.00 87.50 106 GLU A C 1
ATOM 864 O O . GLU A 1 106 ? -10.588 -7.541 32.406 1.00 87.50 106 GLU A O 1
ATOM 869 N N . LYS A 1 107 ? -11.220 -6.127 34.032 1.00 88.94 107 LYS A N 1
AT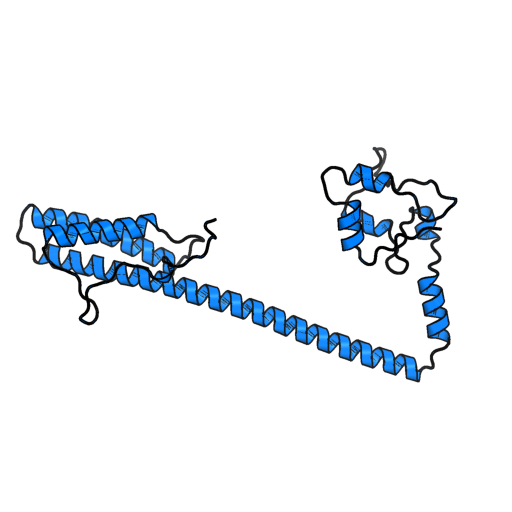OM 870 C CA . LYS A 1 107 ? -11.269 -4.940 33.172 1.00 88.94 107 LYS A CA 1
ATOM 871 C C . LYS A 1 107 ? -9.873 -4.514 32.714 1.00 88.94 107 LYS A C 1
ATOM 873 O O . LYS A 1 107 ? -9.703 -4.238 31.530 1.00 88.94 107 LYS A O 1
ATOM 878 N N . ILE A 1 108 ? -8.887 -4.499 33.611 1.00 89.69 108 ILE A N 1
ATOM 879 C CA . ILE A 1 108 ? -7.490 -4.183 33.278 1.00 89.69 108 ILE A CA 1
ATOM 880 C C . ILE A 1 108 ? -6.949 -5.215 32.281 1.00 89.69 108 ILE A C 1
ATOM 882 O O . ILE A 1 108 ? -6.421 -4.837 31.237 1.00 89.69 108 ILE A O 1
ATOM 886 N N . ALA A 1 109 ? -7.171 -6.509 32.526 1.00 90.38 109 ALA A N 1
ATOM 887 C CA . ALA A 1 109 ? -6.762 -7.573 31.612 1.00 90.38 109 ALA A CA 1
ATOM 888 C C . ALA A 1 109 ? -7.435 -7.450 30.229 1.00 90.38 109 ALA A C 1
ATOM 890 O O . ALA A 1 109 ? -6.784 -7.641 29.199 1.00 90.38 109 ALA A O 1
ATOM 891 N N . ALA A 1 110 ? -8.723 -7.092 30.182 1.00 87.94 110 ALA A N 1
ATOM 892 C CA . ALA A 1 110 ? -9.444 -6.862 28.930 1.00 87.94 110 ALA A CA 1
ATOM 893 C C . ALA A 1 110 ? -8.933 -5.619 28.175 1.00 87.94 110 ALA A C 1
ATOM 895 O O . ALA A 1 110 ? -8.798 -5.651 26.949 1.00 87.94 110 ALA A O 1
ATOM 896 N N . GLU A 1 111 ? -8.618 -4.532 28.883 1.00 90.12 111 GLU A N 1
ATOM 897 C CA . GLU A 1 111 ? -8.035 -3.322 28.295 1.00 90.12 111 GLU A CA 1
ATOM 898 C C . GLU A 1 111 ? -6.627 -3.584 27.742 1.00 90.12 111 GLU A C 1
ATOM 900 O O . GLU A 1 111 ? -6.329 -3.165 26.620 1.00 90.12 111 GLU A O 1
ATOM 905 N N . GLU A 1 112 ? -5.790 -4.343 28.454 1.00 91.31 112 GLU A N 1
ATOM 906 C CA . GLU A 1 112 ? -4.474 -4.774 27.972 1.00 91.31 112 GLU A CA 1
ATOM 907 C C . GLU A 1 112 ? -4.575 -5.660 26.724 1.00 91.31 112 GLU A C 1
ATOM 909 O O . GLU A 1 112 ? -3.836 -5.460 25.756 1.00 91.31 112 GLU A O 1
ATOM 914 N N . GLN A 1 113 ? -5.508 -6.619 26.697 1.00 90.56 113 GLN A N 1
ATOM 915 C CA . GLN A 1 113 ? -5.753 -7.439 25.507 1.00 90.56 113 GLN A CA 1
ATOM 916 C C . GLN A 1 113 ? -6.219 -6.589 24.320 1.00 90.56 113 GLN A C 1
ATOM 918 O O . GLN A 1 113 ? -5.720 -6.759 23.206 1.00 90.56 113 GLN A O 1
ATOM 923 N N . LEU A 1 114 ? -7.119 -5.628 24.546 1.00 91.69 114 LEU A N 1
ATOM 924 C CA . LEU A 1 114 ? -7.580 -4.719 23.499 1.00 91.69 114 LEU A CA 1
ATOM 925 C C . LEU A 1 114 ? -6.444 -3.835 22.967 1.00 91.69 114 LEU A C 1
ATOM 927 O O . LEU A 1 114 ? -6.373 -3.585 21.762 1.00 91.69 114 LEU A O 1
ATOM 931 N N . GLN A 1 115 ? -5.548 -3.361 23.835 1.00 92.38 115 GLN A N 1
ATOM 932 C CA . GLN A 1 115 ? -4.369 -2.600 23.420 1.00 92.38 115 GLN A CA 1
ATOM 933 C C . GLN A 1 115 ? -3.414 -3.454 22.582 1.00 92.38 115 GLN A C 1
ATOM 935 O O . GLN A 1 115 ? -2.988 -2.998 21.521 1.00 92.38 115 GLN A O 1
ATOM 940 N N . LYS A 1 116 ? -3.155 -4.705 22.987 1.00 92.69 116 LYS A N 1
ATOM 941 C CA . LYS A 1 116 ? -2.347 -5.657 22.206 1.00 92.69 116 LYS A CA 1
ATOM 942 C C . LYS A 1 116 ? -2.949 -5.919 20.826 1.00 92.69 116 LYS A C 1
ATOM 944 O O . LYS A 1 116 ? -2.225 -5.873 19.837 1.00 92.69 116 LYS A O 1
ATOM 949 N N . LEU A 1 117 ? -4.267 -6.111 20.731 1.00 90.94 117 LEU A N 1
ATOM 950 C CA . LEU A 1 117 ? -4.955 -6.286 19.444 1.00 90.94 117 LEU A CA 1
ATOM 951 C C . LEU A 1 117 ? -4.849 -5.039 18.557 1.00 90.94 117 LEU A C 1
ATOM 953 O O . LEU A 1 117 ? -4.523 -5.149 17.378 1.00 90.94 117 LEU A O 1
ATOM 957 N N . LYS A 1 118 ? -5.062 -3.842 19.120 1.00 92.38 118 LYS A N 1
ATOM 958 C CA . LYS A 1 118 ? -4.902 -2.575 18.384 1.00 92.38 118 LYS A CA 1
ATOM 959 C C . LYS A 1 118 ? -3.469 -2.363 17.907 1.00 92.38 118 LYS A C 1
ATOM 961 O O . LYS A 1 118 ? -3.260 -1.804 16.832 1.00 92.38 118 LYS A O 1
ATOM 966 N N . GLN A 1 119 ? -2.485 -2.760 18.708 1.00 92.19 119 GLN A N 1
ATOM 967 C CA . GLN A 1 119 ? -1.082 -2.672 18.332 1.00 92.19 119 GLN A CA 1
ATOM 968 C C . GLN A 1 119 ? -0.750 -3.663 17.213 1.00 92.19 119 GLN A C 1
ATOM 970 O O . GLN A 1 119 ? -0.199 -3.242 16.200 1.00 92.19 119 GLN A O 1
ATOM 975 N N . ALA A 1 120 ? -1.193 -4.916 17.326 1.00 93.25 120 ALA A N 1
ATOM 976 C CA . ALA A 1 120 ? -1.040 -5.915 16.273 1.00 93.25 120 ALA A CA 1
ATOM 977 C C . ALA A 1 120 ? -1.700 -5.475 14.952 1.00 93.25 120 ALA A C 1
ATOM 979 O O . ALA A 1 120 ? -1.113 -5.629 13.885 1.00 93.25 120 ALA A O 1
ATOM 980 N N . GLU A 1 121 ? -2.884 -4.854 14.999 1.00 92.81 121 GLU A N 1
ATOM 981 C CA . GLU A 1 121 ? -3.551 -4.317 13.804 1.00 92.81 121 GLU A CA 1
ATOM 982 C C . GLU A 1 121 ? -2.752 -3.169 13.160 1.00 92.81 121 GLU A C 1
ATOM 984 O O . GLU A 1 121 ? -2.628 -3.096 11.935 1.00 92.81 121 GLU A O 1
ATOM 989 N N . LYS A 1 122 ? -2.179 -2.270 13.972 1.00 93.06 122 LYS A N 1
ATOM 990 C CA . LYS A 1 122 ? -1.313 -1.185 13.480 1.00 93.06 122 LYS A CA 1
ATOM 991 C C . LYS A 1 122 ? -0.027 -1.724 12.861 1.00 93.06 122 LYS A C 1
ATOM 993 O O . LYS A 1 122 ? 0.363 -1.254 11.795 1.00 93.06 122 LYS A O 1
ATOM 998 N N . GLU A 1 123 ? 0.608 -2.696 13.506 1.00 92.44 123 GLU A N 1
ATOM 999 C CA . GLU A 1 123 ? 1.819 -3.351 13.011 1.00 92.44 123 GLU A CA 1
ATOM 1000 C C . GLU A 1 123 ? 1.540 -4.100 11.705 1.00 92.44 123 GLU A C 1
ATOM 1002 O O . GLU A 1 123 ? 2.289 -3.934 10.746 1.00 92.44 123 GLU A O 1
ATOM 1007 N N . ALA A 1 124 ? 0.414 -4.813 11.605 1.00 90.88 124 ALA A N 1
ATOM 1008 C CA . ALA A 1 124 ? -0.014 -5.471 10.372 1.00 90.88 124 ALA A CA 1
ATOM 1009 C C . ALA A 1 124 ? -0.253 -4.465 9.232 1.00 90.88 124 ALA A C 1
ATOM 1011 O O . ALA A 1 124 ? 0.231 -4.664 8.117 1.00 90.88 124 ALA A O 1
ATOM 1012 N N . LYS A 1 125 ? -0.936 -3.344 9.506 1.00 86.69 125 LYS A N 1
ATOM 1013 C CA . LYS A 1 125 ? -1.143 -2.264 8.523 1.00 86.69 125 LYS A CA 1
ATOM 1014 C C . LYS A 1 125 ? 0.175 -1.628 8.079 1.00 86.69 125 LYS A C 1
ATOM 1016 O O . LYS A 1 125 ? 0.363 -1.377 6.889 1.00 86.69 125 LYS A O 1
ATOM 1021 N N . ALA A 1 126 ? 1.094 -1.389 9.012 1.00 87.69 126 ALA A N 1
ATOM 1022 C CA . ALA A 1 126 ? 2.410 -0.838 8.710 1.00 87.69 126 ALA A CA 1
ATOM 1023 C C . ALA A 1 126 ? 3.263 -1.819 7.890 1.00 87.69 126 ALA A C 1
ATOM 1025 O O . ALA A 1 126 ? 3.861 -1.414 6.895 1.00 87.69 126 ALA A O 1
ATOM 1026 N N . ALA A 1 127 ? 3.276 -3.103 8.257 1.00 87.56 127 ALA A N 1
ATOM 1027 C CA . ALA A 1 127 ? 3.976 -4.152 7.523 1.00 87.56 127 ALA A CA 1
ATOM 1028 C C . ALA A 1 127 ? 3.431 -4.289 6.096 1.00 87.56 127 ALA A C 1
ATOM 1030 O O . ALA A 1 127 ? 4.208 -4.290 5.142 1.00 87.56 127 ALA A O 1
ATOM 1031 N N . HIS A 1 128 ? 2.104 -4.294 5.938 1.00 84.69 128 HIS A N 1
ATOM 1032 C CA . HIS A 1 128 ? 1.458 -4.295 4.628 1.00 84.69 128 HIS A CA 1
ATOM 1033 C C . HIS A 1 128 ? 1.894 -3.088 3.784 1.00 84.69 128 HIS A C 1
ATOM 1035 O O . HIS A 1 128 ? 2.311 -3.253 2.639 1.00 84.69 128 HIS A O 1
ATOM 1041 N N . TYR A 1 129 ? 1.871 -1.878 4.356 1.00 84.69 129 TYR A N 1
ATOM 1042 C CA . TYR A 1 129 ? 2.320 -0.666 3.667 1.00 84.69 129 TYR A CA 1
ATOM 1043 C C . TYR A 1 129 ? 3.800 -0.728 3.256 1.00 84.69 129 TYR A C 1
ATOM 1045 O O . TYR A 1 129 ? 4.141 -0.353 2.135 1.00 84.69 129 TYR A O 1
ATOM 1053 N N . GLN A 1 130 ? 4.684 -1.231 4.123 1.00 86.31 130 GLN A N 1
ATOM 1054 C CA . GLN A 1 130 ? 6.112 -1.369 3.814 1.00 86.31 130 GLN A CA 1
ATOM 1055 C C . GLN A 1 130 ? 6.365 -2.392 2.706 1.00 86.31 130 GLN A C 1
ATOM 1057 O O . GLN A 1 130 ? 7.097 -2.096 1.762 1.00 86.31 130 GLN A O 1
ATOM 1062 N N . MET A 1 131 ? 5.726 -3.564 2.771 1.00 85.25 131 MET A N 1
ATOM 1063 C CA . MET A 1 131 ? 5.812 -4.574 1.711 1.00 85.25 131 MET A CA 1
ATOM 1064 C C . MET A 1 131 ? 5.322 -4.013 0.377 1.00 85.25 131 MET A C 1
ATOM 1066 O O . MET A 1 131 ? 5.978 -4.162 -0.652 1.00 85.25 131 MET A O 1
ATOM 1070 N N . TRP A 1 132 ? 4.183 -3.328 0.398 1.00 84.69 132 TRP A N 1
ATOM 1071 C CA . TRP A 1 132 ? 3.597 -2.695 -0.773 1.00 84.69 132 TRP A CA 1
ATOM 1072 C C . TRP A 1 132 ? 4.508 -1.608 -1.372 1.00 84.69 132 TRP A C 1
ATOM 1074 O O . TRP A 1 132 ? 4.734 -1.581 -2.584 1.00 84.69 132 TRP A O 1
ATOM 1084 N N . LYS A 1 133 ? 5.115 -0.763 -0.530 1.00 87.56 133 LYS A N 1
ATOM 1085 C CA . LYS A 1 133 ? 6.077 0.263 -0.958 1.00 87.56 133 LYS A CA 1
ATOM 1086 C C . LYS A 1 133 ? 7.325 -0.364 -1.576 1.00 87.56 133 LYS A C 1
ATOM 1088 O O . LYS A 1 133 ? 7.768 0.074 -2.637 1.00 87.56 133 LYS A O 1
ATOM 1093 N N . HIS A 1 134 ? 7.870 -1.397 -0.938 1.00 88.75 134 HIS A N 1
ATOM 1094 C CA . HIS A 1 134 ? 9.049 -2.112 -1.418 1.00 88.75 134 HIS A CA 1
ATOM 1095 C C . HIS A 1 134 ? 8.820 -2.716 -2.810 1.00 88.75 134 HIS A C 1
ATOM 1097 O O . HIS A 1 134 ? 9.634 -2.536 -3.713 1.00 88.75 134 HIS A O 1
ATOM 1103 N N . ARG A 1 135 ? 7.658 -3.338 -3.027 1.00 87.12 135 ARG A N 1
ATOM 1104 C CA . ARG A 1 135 ? 7.237 -3.863 -4.335 1.00 87.12 135 ARG A CA 1
ATOM 1105 C C . ARG A 1 135 ? 7.265 -2.789 -5.429 1.00 87.12 135 ARG A C 1
ATOM 1107 O O . ARG A 1 135 ? 7.862 -2.983 -6.486 1.00 87.12 135 ARG A O 1
ATOM 1114 N N . ARG A 1 136 ? 6.693 -1.611 -5.170 1.00 89.69 136 ARG A N 1
ATOM 1115 C CA . ARG A 1 136 ? 6.708 -0.500 -6.140 1.00 89.69 136 ARG A CA 1
ATOM 1116 C C . ARG A 1 136 ? 8.107 0.044 -6.402 1.00 89.69 136 ARG A C 1
ATOM 1118 O O . ARG A 1 136 ? 8.426 0.366 -7.543 1.00 89.69 136 ARG A O 1
ATOM 1125 N N . GLN A 1 137 ? 8.955 0.094 -5.376 1.00 91.44 137 GLN A N 1
ATOM 1126 C CA . GLN A 1 137 ? 10.359 0.476 -5.534 1.00 91.44 137 GLN A CA 1
ATOM 1127 C C . GLN A 1 137 ? 11.110 -0.476 -6.462 1.00 91.44 137 GLN A C 1
ATOM 1129 O O . GLN A 1 137 ? 11.894 -0.009 -7.281 1.00 91.44 137 GLN A O 1
ATOM 1134 N N . ILE A 1 138 ? 10.851 -1.784 -6.387 1.00 90.94 138 ILE A N 1
ATOM 1135 C CA . ILE A 1 138 ? 11.456 -2.750 -7.311 1.00 90.94 138 ILE A CA 1
ATOM 1136 C C . ILE A 1 138 ? 11.009 -2.459 -8.751 1.00 90.94 138 ILE A C 1
ATOM 1138 O O . ILE A 1 138 ? 11.852 -2.384 -9.644 1.00 90.94 138 ILE A O 1
ATOM 1142 N N . ALA A 1 139 ? 9.711 -2.242 -8.993 1.00 91.62 139 ALA A N 1
ATOM 1143 C CA . ALA A 1 139 ? 9.203 -1.919 -10.331 1.00 91.62 139 ALA A CA 1
ATOM 1144 C C . ALA A 1 139 ? 9.810 -0.614 -10.890 1.00 91.62 139 ALA A C 1
ATOM 1146 O O . ALA A 1 139 ? 10.270 -0.587 -12.033 1.00 91.62 139 ALA A O 1
ATOM 1147 N N . ALA A 1 140 ? 9.886 0.437 -10.068 1.00 93.12 140 ALA A N 1
ATOM 1148 C CA . ALA A 1 140 ? 10.509 1.713 -10.429 1.00 93.12 140 ALA A CA 1
ATOM 1149 C C . ALA A 1 140 ? 12.042 1.603 -10.616 1.00 93.12 140 ALA A C 1
ATOM 1151 O O . ALA A 1 140 ? 12.647 2.260 -11.468 1.00 93.12 140 ALA A O 1
ATOM 1152 N N . GLY A 1 141 ? 12.699 0.721 -9.860 1.00 93.94 141 GLY A N 1
ATOM 1153 C CA . GLY A 1 141 ? 14.106 0.377 -10.061 1.00 93.94 141 GLY A CA 1
ATOM 1154 C C . GLY A 1 141 ? 14.329 -0.269 -11.428 1.00 93.94 141 GLY A C 1
ATOM 1155 O O . GLY A 1 141 ? 15.181 0.175 -12.200 1.00 93.94 141 GLY A O 1
ATOM 1156 N N . LYS A 1 142 ? 13.490 -1.246 -11.794 1.00 94.31 142 LYS A N 1
ATOM 1157 C CA . LYS A 1 142 ? 13.515 -1.886 -13.118 1.00 94.31 142 LYS A CA 1
ATOM 1158 C C . LYS A 1 142 ? 13.304 -0.870 -14.250 1.00 94.31 142 LYS A C 1
ATOM 1160 O O . LYS A 1 142 ? 14.069 -0.882 -15.215 1.00 94.31 142 LYS A O 1
ATOM 1165 N N . SER A 1 143 ? 12.358 0.066 -14.119 1.00 95.50 143 SER A N 1
ATOM 1166 C CA . SER A 1 143 ? 12.164 1.133 -15.120 1.00 95.50 143 SER A CA 1
ATOM 1167 C C . SER A 1 143 ? 13.353 2.076 -15.241 1.00 95.50 143 SER A C 1
ATOM 1169 O O . SER A 1 143 ? 13.675 2.523 -16.345 1.00 95.50 143 SER A O 1
ATOM 1171 N N . THR A 1 144 ? 14.049 2.332 -14.135 1.00 96.69 144 THR A N 1
ATOM 1172 C CA . THR A 1 144 ? 15.282 3.125 -14.134 1.00 96.69 144 THR A CA 1
ATOM 1173 C C . THR A 1 144 ? 16.371 2.423 -14.946 1.00 96.69 144 THR A C 1
ATOM 1175 O O . THR A 1 144 ? 17.016 3.055 -15.784 1.00 96.69 144 THR A O 1
ATOM 1178 N N . HIS A 1 145 ? 16.537 1.106 -14.782 1.00 96.75 145 HIS A N 1
ATOM 1179 C CA . HIS A 1 145 ? 17.494 0.329 -15.573 1.00 96.75 145 HIS A CA 1
ATOM 1180 C C . HIS A 1 145 ? 17.174 0.350 -17.072 1.00 96.75 145 HIS A C 1
ATOM 1182 O O . HIS A 1 145 ? 18.074 0.626 -17.866 1.00 96.75 145 HIS A O 1
ATOM 1188 N N . VAL A 1 146 ? 15.909 0.142 -17.461 1.00 96.81 146 VAL A N 1
ATOM 1189 C CA . VAL A 1 146 ? 15.478 0.214 -18.873 1.00 96.81 146 VAL A CA 1
ATOM 1190 C C . VAL A 1 146 ? 15.735 1.604 -19.457 1.00 96.81 146 VAL A C 1
ATOM 1192 O O . VAL A 1 146 ? 16.300 1.720 -20.543 1.00 96.81 146 VAL A O 1
ATOM 1195 N N . THR A 1 147 ? 15.381 2.661 -18.722 1.00 97.38 147 THR A N 1
ATOM 1196 C CA . THR A 1 147 ? 15.553 4.057 -19.162 1.00 97.38 147 THR A CA 1
ATOM 1197 C C . THR A 1 147 ? 17.027 4.401 -19.368 1.00 97.38 147 THR A C 1
ATOM 1199 O O . THR A 1 147 ? 17.411 4.898 -20.425 1.00 97.38 147 THR A O 1
ATOM 1202 N N . ASN A 1 148 ? 17.880 4.058 -18.402 1.00 96.88 148 ASN A N 1
ATOM 1203 C CA . ASN A 1 148 ? 19.323 4.287 -18.498 1.00 96.88 148 ASN A CA 1
ATOM 1204 C C . ASN A 1 148 ? 19.976 3.429 -19.591 1.00 96.88 148 ASN A C 1
ATOM 1206 O O . ASN A 1 148 ? 21.013 3.798 -20.146 1.00 96.88 148 ASN A O 1
ATOM 1210 N N . PHE A 1 149 ? 19.419 2.253 -19.877 1.00 96.94 149 PHE A N 1
ATOM 1211 C CA . PHE A 1 149 ? 19.894 1.386 -20.948 1.00 96.94 149 PHE A CA 1
ATOM 1212 C C . PHE A 1 149 ? 19.618 2.003 -22.321 1.00 96.94 149 PHE A C 1
ATOM 1214 O O . PHE A 1 149 ? 20.559 2.215 -23.084 1.00 96.94 149 PHE A O 1
ATOM 1221 N N . VAL A 1 150 ? 18.369 2.384 -22.604 1.00 97.06 150 VAL A N 1
ATOM 1222 C CA . VAL A 1 150 ? 18.016 3.000 -23.894 1.00 97.06 150 VAL A CA 1
ATOM 1223 C C . VAL A 1 150 ? 18.676 4.361 -24.090 1.00 97.06 150 VAL A C 1
ATOM 1225 O O . VAL A 1 150 ? 19.124 4.660 -25.193 1.00 97.06 150 VAL A O 1
ATOM 1228 N N . GLN A 1 151 ? 18.845 5.150 -23.023 1.00 96.81 151 GLN A N 1
ATOM 1229 C CA . GLN A 1 151 ? 19.588 6.406 -23.094 1.00 96.81 151 GLN A CA 1
ATOM 1230 C C . GLN A 1 151 ? 21.023 6.172 -23.574 1.00 96.81 151 GLN A C 1
ATOM 1232 O O . GLN A 1 151 ? 21.475 6.824 -24.513 1.00 96.81 151 GLN A O 1
ATOM 1237 N N . ARG A 1 152 ? 21.734 5.208 -22.975 1.00 95.75 152 ARG A N 1
ATOM 1238 C CA . ARG A 1 152 ? 23.110 4.877 -23.373 1.00 95.75 152 ARG A CA 1
ATOM 1239 C C . ARG A 1 152 ? 23.185 4.403 -24.821 1.00 95.75 152 ARG A C 1
ATOM 1241 O O . ARG A 1 152 ? 24.031 4.894 -25.561 1.00 95.75 152 ARG A O 1
ATOM 1248 N N . LEU A 1 153 ? 22.265 3.533 -25.236 1.00 95.25 153 LEU A N 1
ATOM 1249 C CA . LEU A 1 153 ? 22.188 3.070 -26.622 1.00 95.25 153 LEU A CA 1
ATOM 1250 C C . LEU A 1 153 ? 21.928 4.223 -27.599 1.00 95.25 153 LEU A C 1
ATOM 1252 O O . LEU A 1 153 ? 22.596 4.306 -28.621 1.00 95.25 153 LEU A O 1
ATOM 1256 N N . SER A 1 154 ? 21.020 5.147 -27.272 1.00 94.44 154 SER A N 1
ATOM 1257 C CA . SER A 1 154 ? 20.712 6.302 -28.130 1.00 94.44 154 SER A CA 1
ATOM 1258 C C . SER A 1 154 ? 21.896 7.260 -28.311 1.00 94.44 154 SER A C 1
ATOM 1260 O O . SER A 1 154 ? 22.035 7.877 -29.363 1.00 94.44 154 SER A O 1
ATOM 1262 N N . VAL A 1 155 ? 22.767 7.373 -27.303 1.00 93.38 155 VAL A N 1
ATOM 1263 C CA . VAL A 1 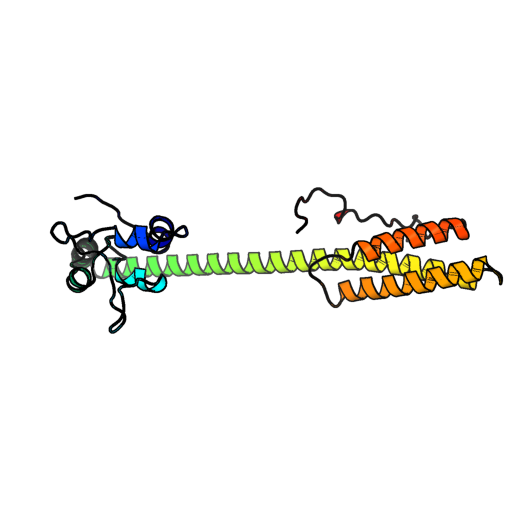155 ? 23.984 8.197 -27.368 1.00 93.38 155 VAL A CA 1
ATOM 1264 C C . VAL A 1 155 ? 25.076 7.510 -28.189 1.00 93.38 155 VAL A C 1
ATOM 1266 O O . VAL A 1 155 ? 25.843 8.186 -28.866 1.00 93.38 155 VAL A O 1
ATOM 1269 N N . GLN A 1 156 ? 25.155 6.180 -28.122 1.00 92.19 156 GLN A N 1
ATOM 1270 C CA . GLN A 1 156 ? 26.162 5.380 -28.827 1.00 92.19 156 GLN A CA 1
ATOM 1271 C C . GLN A 1 156 ? 25.768 5.030 -30.267 1.00 92.19 156 GLN A C 1
ATOM 1273 O O . GLN A 1 156 ? 26.631 4.663 -31.061 1.00 92.19 156 GLN A O 1
ATOM 1278 N N . ALA A 1 157 ? 24.482 5.111 -30.607 1.00 91.12 157 ALA A N 1
ATOM 1279 C CA . ALA A 1 157 ? 23.990 4.830 -31.946 1.00 91.12 157 ALA A CA 1
ATOM 1280 C C . ALA A 1 157 ? 24.474 5.884 -32.955 1.00 91.12 157 ALA A C 1
ATOM 1282 O O . ALA A 1 157 ? 24.459 7.086 -32.683 1.00 91.12 157 ALA A O 1
ATOM 1283 N N . ASN A 1 158 ? 24.851 5.425 -34.150 1.00 88.88 158 ASN A N 1
ATOM 1284 C CA . ASN A 1 158 ? 25.161 6.306 -35.274 1.00 88.88 158 ASN A CA 1
ATOM 1285 C C . ASN A 1 158 ? 23.930 7.127 -35.680 1.00 88.88 158 ASN A C 1
ATOM 1287 O O . ASN A 1 158 ? 22.793 6.679 -35.528 1.00 88.88 158 ASN A O 1
ATOM 1291 N N . GLU A 1 159 ? 24.163 8.319 -36.227 1.00 83.88 159 GLU A N 1
ATOM 1292 C CA . GLU A 1 159 ? 23.094 9.183 -36.734 1.00 83.88 159 GLU A CA 1
ATOM 1293 C C . GLU A 1 159 ? 22.264 8.489 -37.818 1.00 83.88 159 GLU A C 1
ATOM 1295 O O . GLU A 1 159 ? 22.799 7.811 -38.696 1.00 83.88 159 GLU A O 1
ATOM 1300 N N . GLY A 1 160 ? 20.942 8.654 -37.731 1.00 88.12 160 GLY A N 1
ATOM 1301 C CA . GLY A 1 160 ? 19.976 8.040 -38.632 1.00 88.12 160 GLY A CA 1
ATOM 1302 C C . GLY A 1 160 ? 18.817 7.368 -37.896 1.00 88.12 160 GLY A C 1
ATOM 1303 O O . GLY A 1 160 ? 18.646 7.507 -36.685 1.00 88.12 160 GLY A O 1
ATOM 1304 N N . GLN A 1 161 ? 18.040 6.593 -38.652 1.00 88.56 161 GLN A N 1
ATOM 1305 C CA . GLN A 1 161 ? 16.752 6.040 -38.224 1.00 88.56 161 GLN A CA 1
ATOM 1306 C C . GLN A 1 161 ? 16.817 5.253 -36.903 1.00 88.56 161 GLN A C 1
ATOM 1308 O O . GLN A 1 161 ? 15.918 5.364 -36.075 1.00 88.56 161 GLN A O 1
ATOM 1313 N N . THR A 1 162 ? 17.889 4.490 -36.676 1.00 90.31 162 THR A N 1
ATOM 1314 C CA . THR A 1 162 ? 18.084 3.716 -35.440 1.00 90.31 162 THR A CA 1
ATOM 1315 C C . THR A 1 162 ? 18.213 4.617 -34.212 1.00 90.31 162 THR A C 1
ATOM 1317 O O . THR A 1 162 ? 17.620 4.332 -33.173 1.00 90.31 162 THR A O 1
ATOM 1320 N N . ARG A 1 163 ? 18.973 5.716 -34.314 1.00 93.44 163 ARG A N 1
ATOM 1321 C CA . ARG A 1 163 ? 19.151 6.666 -33.209 1.00 93.44 163 ARG A CA 1
ATOM 1322 C C . ARG A 1 163 ? 17.846 7.389 -32.897 1.00 93.44 163 ARG A C 1
ATOM 1324 O O . ARG A 1 163 ? 17.506 7.500 -31.723 1.00 93.44 163 ARG A O 1
ATOM 1331 N N . ASP A 1 164 ? 17.100 7.798 -33.919 1.00 94.75 164 ASP A N 1
ATOM 1332 C CA . ASP A 1 164 ? 15.809 8.473 -33.748 1.00 94.75 164 ASP A CA 1
ATOM 1333 C C . ASP A 1 164 ? 14.790 7.564 -33.043 1.00 94.75 164 ASP A C 1
ATOM 1335 O O . ASP A 1 164 ? 14.190 7.960 -32.045 1.00 94.75 164 ASP A O 1
ATOM 1339 N N . GLN A 1 165 ? 14.686 6.297 -33.463 1.00 94.88 165 GLN A N 1
ATOM 1340 C CA . GLN A 1 165 ? 13.822 5.309 -32.804 1.00 94.88 165 GLN A CA 1
ATOM 1341 C C . GLN A 1 165 ? 14.204 5.075 -31.334 1.00 94.88 165 GLN A C 1
ATOM 1343 O O . GLN A 1 165 ? 13.335 4.972 -30.465 1.00 94.88 165 GLN A O 1
ATOM 1348 N N . LEU A 1 166 ? 15.504 5.001 -31.029 1.00 95.69 166 LEU A N 1
ATOM 1349 C CA . LEU A 1 166 ? 15.978 4.849 -29.652 1.00 95.69 166 LEU A CA 1
ATOM 1350 C C . LEU A 1 166 ? 15.701 6.098 -28.805 1.00 95.69 166 LEU A C 1
ATOM 1352 O O . LEU A 1 166 ? 15.402 5.964 -27.619 1.00 95.69 166 LEU A O 1
ATOM 1356 N N . LEU A 1 167 ? 15.770 7.299 -29.385 1.00 96.19 167 LEU A N 1
ATOM 1357 C CA . LEU A 1 167 ? 15.417 8.542 -28.695 1.00 96.19 167 LEU A CA 1
ATOM 1358 C C . LEU A 1 167 ? 13.917 8.607 -28.383 1.00 96.19 167 LEU A C 1
ATOM 1360 O O . LEU A 1 167 ? 13.550 8.948 -27.255 1.00 96.19 167 LEU A O 1
ATOM 1364 N N . ASP A 1 168 ? 13.055 8.205 -29.315 1.00 96.56 168 ASP A N 1
ATOM 1365 C CA . ASP A 1 168 ? 11.610 8.117 -29.079 1.00 96.56 168 ASP A CA 1
ATOM 1366 C C . ASP A 1 168 ? 11.295 7.138 -27.941 1.00 96.56 168 ASP A C 1
ATOM 1368 O O . ASP A 1 168 ? 10.594 7.480 -26.980 1.00 96.56 168 ASP A O 1
ATOM 1372 N N . LEU A 1 169 ? 11.900 5.948 -27.976 1.00 97.19 169 LEU A N 1
ATOM 1373 C CA . LEU A 1 169 ? 11.767 4.957 -26.908 1.00 97.19 169 LEU A CA 1
ATOM 1374 C C . LEU A 1 169 ? 12.314 5.475 -25.575 1.00 97.19 169 LEU A C 1
ATOM 1376 O O . LEU A 1 169 ? 11.675 5.273 -24.541 1.00 97.19 169 LEU A O 1
ATOM 1380 N N . TYR A 1 170 ? 13.438 6.198 -25.575 1.00 97.56 170 TYR A N 1
ATOM 1381 C CA . TYR A 1 170 ? 13.975 6.835 -24.373 1.00 97.56 170 TYR A CA 1
ATOM 1382 C C . TYR A 1 170 ? 12.991 7.834 -23.768 1.00 97.56 170 TYR A C 1
ATOM 1384 O O . TYR A 1 170 ? 12.730 7.772 -22.564 1.00 97.56 170 TYR A O 1
ATOM 1392 N N . THR A 1 171 ? 12.391 8.717 -24.571 1.00 96.50 171 THR A N 1
ATOM 1393 C CA . THR A 1 171 ? 11.414 9.682 -24.044 1.00 96.50 171 THR A CA 1
ATOM 1394 C C . THR A 1 171 ? 10.196 8.983 -23.440 1.00 96.50 171 THR A C 1
ATOM 1396 O O . THR A 1 171 ? 9.738 9.378 -22.363 1.00 96.50 171 THR A O 1
ATOM 1399 N N . SER A 1 172 ? 9.705 7.910 -24.072 1.00 97.06 172 SER A N 1
ATOM 1400 C CA . SER A 1 172 ? 8.609 7.109 -23.526 1.00 97.06 172 SER A CA 1
ATOM 1401 C C . SER A 1 172 ? 9.011 6.411 -22.226 1.00 97.06 172 SER A C 1
ATOM 1403 O O . SER A 1 172 ? 8.287 6.519 -21.237 1.00 97.06 172 SER A O 1
ATOM 1405 N N . CYS A 1 173 ? 10.154 5.722 -22.191 1.00 97.00 173 CYS A N 1
ATOM 1406 C CA . CYS A 1 173 ? 10.652 5.037 -20.994 1.00 97.00 173 CYS A CA 1
ATOM 1407 C C . CYS A 1 173 ? 10.880 6.010 -19.835 1.00 97.00 173 CYS A C 1
ATOM 1409 O O . CYS A 1 173 ? 10.484 5.716 -18.711 1.00 97.00 173 CYS A O 1
ATOM 1411 N N . ASN A 1 174 ? 11.421 7.199 -20.104 1.00 97.00 174 ASN A N 1
ATOM 1412 C CA . ASN A 1 174 ? 11.644 8.210 -19.078 1.00 97.00 174 ASN A CA 1
ATOM 1413 C C . ASN A 1 174 ? 10.326 8.720 -18.469 1.00 97.00 174 ASN A C 1
ATOM 1415 O O . ASN A 1 174 ? 10.219 8.863 -17.253 1.00 97.00 174 ASN A O 1
ATOM 1419 N N . ARG A 1 175 ? 9.284 8.931 -19.287 1.00 96.38 175 ARG A N 1
ATOM 1420 C CA . ARG A 1 175 ? 7.944 9.291 -18.785 1.00 96.38 175 ARG A CA 1
ATOM 1421 C C . ARG A 1 175 ? 7.356 8.195 -17.895 1.00 96.38 175 ARG A C 1
ATOM 1423 O O . ARG A 1 175 ? 6.826 8.503 -16.830 1.00 96.38 175 ARG A O 1
ATOM 1430 N N . LEU A 1 176 ? 7.474 6.933 -18.311 1.00 95.69 176 LEU A N 1
ATOM 1431 C CA . LEU A 1 176 ? 7.014 5.784 -17.525 1.00 95.69 176 LEU A CA 1
ATOM 1432 C C . LEU A 1 176 ? 7.797 5.656 -16.214 1.00 95.69 176 LEU A C 1
ATOM 1434 O O . LEU A 1 176 ? 7.201 5.447 -15.165 1.00 95.69 176 LEU A O 1
ATOM 1438 N N . ASN A 1 177 ? 9.114 5.865 -16.250 1.00 95.81 177 ASN A N 1
ATOM 1439 C CA . ASN A 1 177 ? 9.968 5.842 -15.069 1.00 95.81 177 ASN A CA 1
ATOM 1440 C C . ASN A 1 177 ? 9.553 6.899 -14.036 1.00 95.81 177 ASN A C 1
ATOM 1442 O O . ASN A 1 177 ? 9.396 6.586 -12.859 1.00 95.81 177 ASN A O 1
ATOM 1446 N N . LEU A 1 178 ? 9.318 8.138 -14.477 1.00 94.00 178 LEU A N 1
ATOM 1447 C CA . LEU A 1 178 ? 8.830 9.207 -13.601 1.00 94.00 178 LEU A CA 1
ATOM 1448 C C . LEU A 1 178 ? 7.467 8.862 -12.994 1.00 94.00 178 LEU A C 1
ATOM 1450 O O . LEU A 1 178 ? 7.253 9.067 -11.802 1.00 94.00 178 LEU A O 1
ATOM 1454 N N . ARG A 1 179 ? 6.558 8.298 -13.795 1.00 92.50 179 ARG A N 1
ATOM 1455 C CA . ARG A 1 179 ? 5.235 7.869 -13.331 1.00 92.50 179 ARG A CA 1
ATOM 1456 C C . ARG A 1 179 ? 5.334 6.764 -12.275 1.00 92.50 179 ARG A C 1
ATOM 1458 O O . ARG A 1 179 ? 4.726 6.888 -11.218 1.00 92.50 179 ARG A O 1
ATOM 1465 N N . LEU A 1 180 ? 6.166 5.748 -12.497 1.00 91.69 180 LEU A N 1
ATOM 1466 C CA . LEU A 1 180 ? 6.382 4.656 -11.541 1.00 91.69 180 LEU A CA 1
ATOM 1467 C C . LEU A 1 180 ? 7.060 5.127 -10.244 1.00 91.69 180 LEU A C 1
ATOM 1469 O O . LEU A 1 180 ? 6.720 4.643 -9.167 1.00 91.69 180 LEU A O 1
ATOM 1473 N N . TRP A 1 181 ? 7.967 6.106 -10.307 1.00 92.69 181 TRP A N 1
ATOM 1474 C CA . TRP A 1 181 ? 8.536 6.723 -9.104 1.00 92.69 181 TRP A CA 1
ATOM 1475 C C . TRP A 1 181 ? 7.544 7.623 -8.362 1.00 92.69 181 TRP A C 1
ATOM 1477 O O . TRP A 1 181 ? 7.559 7.645 -7.130 1.00 92.69 181 TRP A O 1
ATOM 1487 N N . ASN A 1 182 ? 6.641 8.304 -9.070 1.00 91.31 182 ASN A N 1
ATOM 1488 C CA . ASN A 1 182 ? 5.536 9.026 -8.436 1.00 91.31 182 ASN A CA 1
ATOM 1489 C C . ASN A 1 182 ? 4.622 8.071 -7.662 1.00 91.31 182 ASN A C 1
ATOM 1491 O O . ASN A 1 182 ? 4.209 8.388 -6.555 1.00 91.31 182 ASN A O 1
ATOM 1495 N N . GLU A 1 183 ? 4.382 6.869 -8.183 1.00 85.69 183 GLU A N 1
ATOM 1496 C CA . GLU A 1 183 ? 3.618 5.827 -7.489 1.00 85.69 183 GLU A CA 1
ATOM 1497 C C . GLU A 1 183 ? 4.324 5.290 -6.222 1.00 85.69 183 GLU A C 1
ATOM 1499 O O . GLU A 1 183 ? 3.675 4.698 -5.356 1.00 85.69 183 GLU A O 1
ATOM 1504 N N . VAL A 1 184 ? 5.640 5.491 -6.077 1.00 87.88 184 VAL A N 1
ATOM 1505 C CA . VAL A 1 184 ? 6.397 5.167 -4.852 1.00 87.88 184 VAL A CA 1
ATOM 1506 C C . VAL A 1 184 ? 6.290 6.284 -3.808 1.00 87.88 184 VAL A C 1
ATOM 1508 O O . VAL A 1 184 ? 6.234 5.998 -2.609 1.00 87.88 184 VAL A O 1
ATOM 1511 N N . THR A 1 185 ? 6.315 7.548 -4.240 1.00 84.69 185 THR A N 1
ATOM 1512 C CA . THR A 1 185 ? 6.305 8.723 -3.350 1.00 84.69 185 THR A CA 1
ATOM 1513 C C . THR A 1 185 ? 4.895 9.126 -2.929 1.00 84.69 185 THR A C 1
ATOM 1515 O O . THR A 1 185 ? 4.671 9.425 -1.756 1.00 84.69 185 THR A O 1
ATOM 1518 N N . SER A 1 186 ? 3.957 9.084 -3.871 1.00 84.12 186 SER A N 1
ATOM 1519 C CA . SER A 1 186 ? 2.560 9.495 -3.747 1.00 84.12 186 SER A CA 1
ATOM 1520 C C . SER A 1 186 ? 1.652 8.338 -4.172 1.00 84.12 186 SER A C 1
ATOM 1522 O O . SER A 1 186 ? 1.185 8.281 -5.309 1.00 84.12 186 SER A O 1
ATOM 1524 N N . PRO A 1 187 ? 1.437 7.381 -3.264 1.00 74.94 187 PRO A N 1
ATOM 1525 C CA . PRO A 1 187 ? 0.815 6.107 -3.575 1.00 74.94 187 PRO A CA 1
ATOM 1526 C C . PRO A 1 187 ? -0.671 6.216 -3.946 1.00 74.94 187 PRO A C 1
ATOM 1528 O O . PRO A 1 187 ? -1.473 6.705 -3.151 1.00 74.94 187 PRO A O 1
ATOM 1531 N N . THR A 1 188 ? -1.061 5.691 -5.111 1.00 77.38 188 THR A N 1
ATOM 1532 C CA . THR A 1 188 ? -2.473 5.416 -5.437 1.00 77.38 188 THR A CA 1
ATOM 1533 C C . THR A 1 188 ? -2.924 4.051 -4.894 1.00 77.38 188 THR A C 1
ATOM 1535 O O . THR A 1 188 ? -2.105 3.221 -4.496 1.00 77.38 188 THR A O 1
ATOM 1538 N N . SER A 1 189 ? -4.236 3.792 -4.864 1.00 70.31 189 SER A N 1
ATOM 1539 C CA . SER A 1 189 ? -4.798 2.528 -4.356 1.00 70.31 189 SER A CA 1
ATOM 1540 C C . SER A 1 189 ? -4.479 1.307 -5.228 1.00 70.31 189 SER A C 1
ATOM 1542 O O . SER A 1 189 ? -4.484 0.189 -4.717 1.00 70.31 189 SER A O 1
ATOM 1544 N N . GLN A 1 190 ? -4.182 1.494 -6.517 1.00 79.56 190 GLN A N 1
ATOM 1545 C CA . GLN A 1 190 ? -3.929 0.418 -7.480 1.00 79.56 190 GLN A CA 1
ATOM 1546 C C . GLN A 1 190 ? -2.585 0.621 -8.175 1.00 79.56 190 GLN A C 1
ATOM 1548 O O . GLN A 1 190 ? -2.172 1.745 -8.429 1.00 79.56 190 GLN A O 1
ATOM 1553 N N . PHE A 1 191 ? -1.852 -0.465 -8.433 1.00 82.62 191 PHE A N 1
ATOM 1554 C CA . PHE A 1 191 ? -0.618 -0.380 -9.215 1.00 82.62 191 PHE A CA 1
ATOM 1555 C C . PHE A 1 191 ? -0.933 -0.077 -10.681 1.00 82.62 191 PHE A C 1
ATOM 1557 O O . PHE A 1 191 ? -1.920 -0.561 -11.226 1.00 82.62 191 PHE A O 1
ATOM 1564 N N . ASP A 1 192 ? -0.081 0.723 -11.309 1.00 85.38 192 ASP A N 1
ATOM 1565 C CA . ASP A 1 192 ? -0.253 1.157 -12.688 1.00 85.38 192 ASP A CA 1
ATOM 1566 C C . ASP A 1 192 ? 0.274 0.105 -13.672 1.00 85.38 192 ASP A C 1
ATOM 1568 O O . ASP A 1 192 ? 1.395 0.187 -14.183 1.00 85.38 192 ASP A O 1
ATOM 1572 N N . TYR A 1 193 ? -0.549 -0.921 -13.883 1.00 86.69 193 TYR A N 1
ATOM 1573 C CA . TYR A 1 193 ? -0.233 -2.062 -14.739 1.00 86.69 193 TYR A CA 1
ATOM 1574 C C . TYR A 1 193 ? 0.020 -1.658 -16.183 1.00 86.69 193 TYR A C 1
ATOM 1576 O O . TYR A 1 193 ? 1.016 -2.077 -16.762 1.00 86.69 193 TYR A O 1
ATOM 1584 N N . GLU A 1 194 ? -0.825 -0.790 -16.733 1.00 89.75 194 GLU A N 1
ATOM 1585 C CA . GLU A 1 194 ? -0.728 -0.343 -18.122 1.00 89.75 194 GLU A CA 1
ATOM 1586 C C . GLU A 1 194 ? 0.626 0.327 -18.395 1.00 89.75 194 GLU A C 1
ATOM 1588 O O . GLU A 1 194 ? 1.299 0.041 -19.388 1.00 89.75 194 GLU A O 1
ATOM 1593 N N . SER A 1 195 ? 1.081 1.184 -17.474 1.00 90.25 195 SER A N 1
ATOM 1594 C CA . SER A 1 195 ? 2.393 1.823 -17.599 1.00 90.25 195 SER A CA 1
ATOM 1595 C C . SER A 1 195 ? 3.545 0.821 -17.501 1.00 90.25 195 SER A C 1
ATOM 1597 O O . SER A 1 195 ? 4.574 1.005 -18.155 1.00 90.25 195 SER A O 1
ATOM 1599 N N . TYR A 1 196 ? 3.395 -0.229 -16.692 1.00 92.25 196 TYR A N 1
ATOM 1600 C CA . TYR A 1 196 ? 4.419 -1.259 -16.550 1.00 92.25 196 TYR A CA 1
ATOM 1601 C C . TYR A 1 196 ? 4.468 -2.211 -17.753 1.00 92.25 196 TYR A C 1
ATOM 1603 O O . TYR A 1 196 ? 5.553 -2.517 -18.239 1.00 92.25 196 TYR A O 1
ATOM 1611 N N . GLU A 1 197 ? 3.326 -2.617 -18.304 1.00 93.19 197 GLU A N 1
ATOM 1612 C CA . GLU A 1 197 ? 3.258 -3.405 -19.542 1.00 93.19 197 GLU A CA 1
ATOM 1613 C C . GLU A 1 197 ? 3.867 -2.637 -20.715 1.00 93.19 197 GLU A C 1
ATOM 1615 O O . GLU A 1 197 ? 4.740 -3.148 -21.416 1.00 93.19 197 GLU A O 1
ATOM 1620 N N . LYS A 1 198 ? 3.538 -1.348 -20.845 1.00 95.25 198 LYS A N 1
ATOM 1621 C CA . LYS A 1 198 ? 4.143 -0.489 -21.868 1.00 95.25 198 LYS A CA 1
ATOM 1622 C C . LYS A 1 198 ? 5.663 -0.370 -21.724 1.00 95.25 198 LYS A C 1
ATOM 1624 O O . LYS A 1 198 ? 6.378 -0.234 -22.717 1.00 95.25 198 LYS A O 1
ATOM 1629 N N . LEU A 1 199 ? 6.188 -0.416 -20.499 1.00 96.12 199 LEU A N 1
ATOM 1630 C CA . LEU A 1 199 ? 7.631 -0.448 -20.260 1.00 96.12 199 LEU A CA 1
ATOM 1631 C C . LEU A 1 199 ? 8.254 -1.761 -20.768 1.00 96.12 199 LEU A C 1
ATOM 1633 O O . LEU A 1 199 ? 9.343 -1.724 -21.345 1.00 96.12 199 LEU A O 1
ATOM 1637 N N . ILE A 1 200 ? 7.577 -2.898 -20.574 1.00 95.56 200 ILE A N 1
ATOM 1638 C CA . ILE A 1 200 ? 8.004 -4.210 -21.088 1.00 95.56 200 ILE A CA 1
ATOM 1639 C C . ILE A 1 200 ? 8.011 -4.207 -22.619 1.00 95.56 200 ILE A C 1
ATOM 1641 O O . ILE A 1 200 ? 8.990 -4.650 -23.229 1.00 95.56 200 ILE A O 1
ATOM 1645 N N . ASP A 1 201 ? 6.972 -3.653 -23.240 1.00 96.62 201 ASP A N 1
ATOM 1646 C CA . ASP A 1 201 ? 6.878 -3.522 -24.695 1.00 96.62 201 ASP A CA 1
ATOM 1647 C C . ASP A 1 201 ? 8.011 -2.658 -25.245 1.00 96.62 201 ASP A C 1
ATOM 1649 O O . ASP A 1 201 ? 8.734 -3.074 -26.155 1.00 96.62 201 ASP A O 1
ATOM 1653 N N . ASN A 1 202 ? 8.242 -1.493 -24.633 1.00 97.12 202 ASN A N 1
ATOM 1654 C CA . ASN A 1 202 ? 9.352 -0.624 -25.002 1.00 97.12 202 ASN A CA 1
ATOM 1655 C C . ASN A 1 202 ? 10.695 -1.347 -24.856 1.00 97.12 202 ASN A C 1
ATOM 1657 O O . ASN A 1 202 ? 11.530 -1.272 -25.753 1.00 97.12 202 ASN A O 1
ATOM 1661 N N . TYR A 1 203 ? 10.916 -2.079 -23.760 1.00 97.25 203 TYR A N 1
ATOM 1662 C CA . TYR A 1 203 ? 12.148 -2.849 -23.573 1.00 97.25 2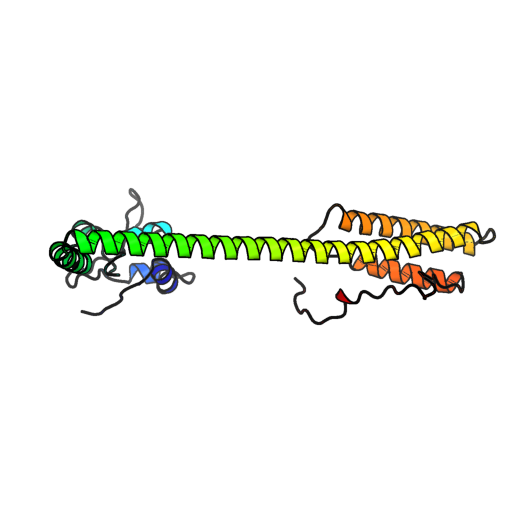03 TYR A CA 1
ATOM 1663 C C . TYR A 1 203 ? 12.324 -3.929 -24.643 1.00 97.25 203 TYR A C 1
ATOM 1665 O O . TYR A 1 203 ? 13.432 -4.131 -25.140 1.00 97.25 203 TYR A O 1
ATOM 1673 N N . THR A 1 204 ? 11.241 -4.591 -25.043 1.00 96.44 204 THR A N 1
ATOM 1674 C CA . THR A 1 204 ? 11.257 -5.588 -26.119 1.00 96.44 204 THR A CA 1
ATOM 1675 C C . THR A 1 204 ? 11.637 -4.955 -27.456 1.00 96.44 204 THR A C 1
ATOM 1677 O O . THR A 1 204 ? 12.500 -5.485 -28.156 1.00 96.44 204 THR A O 1
ATOM 1680 N N . GLN A 1 205 ? 11.088 -3.782 -27.775 1.00 96.19 205 GLN A N 1
ATOM 1681 C CA . GLN A 1 205 ? 11.458 -3.025 -28.976 1.00 96.19 205 GLN A CA 1
ATOM 1682 C C . GLN A 1 205 ? 12.919 -2.555 -28.932 1.00 96.19 205 GLN A C 1
ATOM 1684 O O . GLN A 1 205 ? 13.642 -2.692 -29.917 1.00 96.19 205 GLN A O 1
ATOM 1689 N N . ILE A 1 206 ? 13.402 -2.089 -27.774 1.00 96.25 206 ILE A N 1
ATOM 1690 C CA . ILE A 1 206 ? 14.814 -1.715 -27.585 1.00 96.25 206 ILE A CA 1
ATOM 1691 C C . ILE A 1 206 ? 15.733 -2.907 -27.891 1.00 96.25 206 ILE A C 1
ATOM 1693 O O . ILE A 1 206 ? 16.738 -2.737 -28.586 1.00 96.25 206 ILE A O 1
ATOM 1697 N N . LYS A 1 207 ? 15.395 -4.118 -27.422 1.00 95.75 207 LYS A N 1
ATOM 1698 C CA . LYS A 1 207 ? 16.160 -5.339 -27.737 1.00 95.75 207 LYS A CA 1
ATOM 1699 C C . LYS A 1 207 ? 16.151 -5.654 -29.229 1.00 95.75 207 LYS A C 1
ATOM 1701 O O . LYS A 1 207 ? 17.185 -6.036 -29.760 1.00 95.75 207 LYS A O 1
ATOM 1706 N N . GLN A 1 208 ? 15.012 -5.499 -29.901 1.00 95.19 208 GLN A N 1
ATOM 1707 C CA . GLN A 1 208 ? 14.897 -5.761 -31.339 1.00 95.19 208 GLN A CA 1
ATOM 1708 C C . GLN A 1 208 ? 15.750 -4.794 -32.167 1.00 95.19 208 GLN A C 1
ATOM 1710 O O . GLN A 1 208 ? 16.405 -5.220 -33.112 1.00 95.19 208 GLN A O 1
ATOM 1715 N N . ILE A 1 209 ? 15.780 -3.514 -31.788 1.00 93.31 209 ILE A N 1
ATOM 1716 C CA . ILE A 1 209 ? 16.546 -2.478 -32.493 1.00 93.31 209 ILE A CA 1
ATOM 1717 C C . ILE A 1 209 ? 18.050 -2.629 -32.240 1.00 93.31 209 ILE A C 1
ATOM 1719 O O . ILE A 1 209 ? 18.852 -2.521 -33.163 1.00 93.31 209 ILE A O 1
ATOM 1723 N N . SER A 1 210 ? 18.442 -2.848 -30.983 1.00 91.75 210 SER A N 1
ATOM 1724 C CA . SER A 1 210 ? 19.856 -2.856 -30.584 1.00 91.75 210 SER A CA 1
ATOM 1725 C C . SER A 1 210 ? 20.527 -4.226 -30.669 1.00 91.75 210 SER A C 1
ATOM 1727 O O . SER A 1 210 ? 21.751 -4.298 -30.705 1.00 91.75 210 SER A O 1
ATOM 1729 N N . GLY A 1 211 ? 19.756 -5.316 -30.635 1.00 91.94 211 GLY A N 1
ATOM 1730 C CA . GLY A 1 211 ? 20.273 -6.674 -30.443 1.00 91.94 211 GLY A CA 1
ATOM 1731 C C . GLY A 1 211 ? 20.883 -6.919 -29.056 1.00 91.94 211 GLY A C 1
ATOM 1732 O O . GLY A 1 211 ? 21.484 -7.967 -28.829 1.00 91.94 211 GLY A O 1
ATOM 1733 N N . MET A 1 212 ? 20.758 -5.968 -28.123 1.00 91.94 212 MET A N 1
ATOM 1734 C CA . MET A 1 212 ? 21.401 -6.005 -26.810 1.00 91.94 212 MET A CA 1
ATOM 1735 C C . MET A 1 212 ? 20.387 -6.214 -25.685 1.00 91.94 212 MET A C 1
ATOM 1737 O O . MET A 1 212 ? 19.223 -5.826 -25.778 1.00 91.94 212 MET A O 1
ATOM 1741 N N . ILE A 1 213 ? 20.854 -6.792 -24.578 1.00 93.06 213 ILE A N 1
ATOM 1742 C CA . ILE A 1 213 ? 20.054 -7.046 -23.377 1.00 93.06 213 ILE A CA 1
ATOM 1743 C C . ILE A 1 213 ? 20.613 -6.198 -22.231 1.00 93.06 213 ILE A C 1
ATOM 1745 O O . ILE A 1 213 ? 21.827 -6.095 -22.060 1.00 93.06 213 ILE A O 1
ATOM 1749 N N . CYS A 1 214 ? 19.730 -5.593 -21.434 1.00 92.00 214 CYS A N 1
ATOM 1750 C CA . CYS A 1 214 ? 20.137 -4.911 -20.212 1.00 92.00 214 CYS A CA 1
ATOM 1751 C C . CYS A 1 214 ? 20.521 -5.953 -19.157 1.00 92.00 214 CYS A C 1
ATOM 1753 O O . CYS A 1 214 ? 19.757 -6.886 -18.920 1.00 92.00 214 CYS A O 1
ATOM 1755 N N . THR A 1 215 ? 21.674 -5.787 -18.513 1.00 91.38 215 THR A N 1
ATOM 1756 C CA . THR A 1 215 ? 22.124 -6.648 -17.414 1.00 91.38 215 THR A CA 1
ATOM 1757 C C . THR A 1 215 ? 22.200 -5.867 -16.108 1.00 91.38 215 THR A C 1
ATOM 1759 O O . THR A 1 215 ? 22.709 -4.743 -16.092 1.00 91.38 215 THR A O 1
ATOM 1762 N N . VAL A 1 216 ? 21.749 -6.477 -15.015 1.00 88.31 216 VAL A N 1
ATOM 1763 C CA . VAL A 1 216 ? 21.858 -5.960 -13.644 1.00 88.31 216 VAL A CA 1
ATOM 1764 C C . VAL A 1 216 ? 22.555 -7.029 -12.810 1.00 88.31 216 VAL A C 1
ATOM 1766 O O . VAL A 1 216 ? 22.184 -8.197 -12.881 1.00 88.31 216 VAL A O 1
ATOM 1769 N N . ASP A 1 217 ? 23.620 -6.651 -12.102 1.00 87.81 217 ASP A N 1
ATOM 1770 C CA . ASP A 1 217 ? 24.429 -7.557 -11.271 1.00 87.81 217 ASP A CA 1
ATOM 1771 C C . ASP A 1 217 ? 24.907 -8.832 -11.996 1.00 87.81 217 ASP A C 1
ATOM 1773 O O . ASP A 1 217 ? 24.973 -9.920 -11.432 1.00 87.81 217 ASP A O 1
ATOM 1777 N N . GLY A 1 218 ? 25.244 -8.698 -13.284 1.00 85.75 218 GLY A N 1
ATOM 1778 C CA . GLY A 1 218 ? 25.739 -9.798 -14.121 1.00 85.75 218 GLY A CA 1
ATOM 1779 C C . GLY A 1 218 ? 24.657 -10.716 -14.700 1.00 85.75 218 GLY A C 1
ATOM 1780 O O . GLY A 1 218 ? 24.988 -11.601 -15.485 1.00 85.75 218 GLY A O 1
ATOM 1781 N N . MET A 1 219 ? 23.380 -10.485 -14.386 1.00 88.31 219 MET A N 1
ATOM 1782 C CA . MET A 1 219 ? 22.245 -11.260 -14.895 1.00 88.31 219 MET A CA 1
ATOM 1783 C C . MET A 1 219 ? 21.392 -10.432 -15.867 1.00 88.31 219 MET A C 1
ATOM 1785 O O . MET A 1 219 ? 21.341 -9.204 -15.741 1.00 88.31 219 MET A O 1
ATOM 1789 N N . PRO A 1 220 ? 20.703 -11.053 -16.845 1.00 91.88 220 PRO A N 1
ATOM 1790 C CA . PRO A 1 220 ? 19.719 -10.356 -17.669 1.00 91.88 220 PRO A CA 1
ATOM 1791 C C . PRO A 1 220 ? 18.652 -9.685 -16.801 1.00 91.88 220 PRO A C 1
ATOM 1793 O O . PRO A 1 220 ? 18.142 -10.291 -15.862 1.00 91.88 220 PRO A O 1
ATOM 1796 N N . LEU A 1 221 ? 18.300 -8.442 -17.131 1.00 91.94 221 LEU A N 1
ATOM 1797 C CA . LEU A 1 221 ? 17.234 -7.720 -16.452 1.00 91.94 221 LEU A CA 1
ATOM 1798 C C . LEU A 1 221 ? 15.924 -8.482 -16.624 1.00 91.94 221 LEU A C 1
ATOM 1800 O O . LEU A 1 221 ? 15.385 -8.570 -17.734 1.00 91.94 221 LEU A O 1
ATOM 1804 N N . ASP A 1 222 ? 15.413 -8.970 -15.504 1.00 88.81 222 ASP A N 1
ATOM 1805 C CA . ASP A 1 222 ? 14.107 -9.584 -15.425 1.00 88.81 222 ASP A CA 1
ATOM 1806 C C . ASP A 1 222 ? 13.038 -8.516 -15.168 1.00 88.81 222 ASP A C 1
ATOM 1808 O O . ASP A 1 222 ? 13.074 -7.812 -14.155 1.00 88.81 222 ASP A O 1
ATOM 1812 N N . LEU A 1 223 ? 12.088 -8.382 -16.094 1.00 88.88 223 LEU A N 1
ATOM 1813 C CA . LEU A 1 223 ? 10.928 -7.498 -15.954 1.00 88.88 223 LEU A CA 1
ATOM 1814 C C . LEU A 1 223 ? 9.681 -8.227 -15.445 1.00 88.88 223 LEU A C 1
ATOM 1816 O O . LEU A 1 223 ? 8.641 -7.594 -15.287 1.00 88.88 223 LEU A O 1
ATOM 1820 N N . THR A 1 224 ? 9.763 -9.526 -15.154 1.00 84.56 224 THR A N 1
ATOM 1821 C CA . THR A 1 224 ? 8.693 -10.202 -14.422 1.00 84.56 224 THR A CA 1
ATOM 1822 C C . THR A 1 224 ? 8.549 -9.581 -13.039 1.00 84.56 224 THR A C 1
ATOM 1824 O O . THR A 1 224 ? 9.478 -8.998 -12.471 1.00 84.56 224 THR A O 1
ATOM 1827 N N . ILE A 1 225 ? 7.350 -9.661 -12.488 1.00 76.81 225 ILE A N 1
ATOM 1828 C CA . ILE A 1 225 ? 7.110 -9.254 -11.119 1.00 76.81 225 ILE A CA 1
ATOM 1829 C C . ILE A 1 225 ? 6.491 -10.449 -10.396 1.00 76.81 225 ILE A C 1
ATOM 1831 O O . ILE A 1 225 ? 5.321 -10.763 -10.604 1.00 76.81 225 ILE A O 1
ATOM 1835 N N . ASP A 1 226 ? 7.263 -11.086 -9.519 1.00 65.31 226 ASP A N 1
ATOM 1836 C CA . ASP A 1 226 ? 6.862 -12.331 -8.846 1.00 65.31 226 ASP A CA 1
ATOM 1837 C C . ASP A 1 226 ? 5.627 -12.160 -7.946 1.00 65.31 226 ASP A C 1
ATOM 1839 O O . ASP A 1 226 ? 4.780 -13.043 -7.837 1.00 65.31 226 ASP A O 1
ATOM 1843 N N . TRP A 1 227 ? 5.451 -10.982 -7.339 1.00 68.12 227 TRP A N 1
ATOM 1844 C CA . TRP A 1 227 ? 4.250 -10.674 -6.550 1.00 68.12 227 TRP A CA 1
ATOM 1845 C C . TRP A 1 227 ? 3.036 -10.270 -7.403 1.00 68.12 227 TRP A C 1
ATOM 1847 O O . TRP A 1 227 ? 2.008 -9.898 -6.838 1.00 68.12 227 TRP A O 1
ATOM 1857 N N . LEU A 1 228 ? 3.160 -10.306 -8.737 1.00 56.91 228 LEU A N 1
ATOM 1858 C CA . LEU A 1 228 ? 2.032 -10.293 -9.675 1.00 56.91 228 LEU A CA 1
ATOM 1859 C C . LEU A 1 228 ? 1.648 -11.705 -10.138 1.00 56.91 228 LEU A C 1
ATOM 1861 O O . LEU A 1 228 ? 0.555 -11.884 -10.658 1.00 56.91 228 LEU A O 1
ATOM 1865 N N . SER A 1 229 ? 2.521 -12.703 -9.963 1.00 47.22 229 SER A N 1
ATOM 1866 C CA . SER A 1 229 ? 2.344 -14.071 -10.482 1.00 47.22 229 SER A CA 1
ATOM 1867 C C . SER A 1 229 ? 1.880 -15.077 -9.419 1.00 47.22 229 SER A C 1
ATOM 1869 O O . SER A 1 229 ? 2.153 -16.269 -9.516 1.00 47.22 229 SER A O 1
ATOM 1871 N N . SER A 1 230 ? 1.139 -14.627 -8.406 1.00 40.59 230 SER A N 1
ATOM 1872 C CA . SER A 1 230 ? 0.521 -15.523 -7.422 1.00 40.59 230 SER A CA 1
ATOM 1873 C C . SER A 1 230 ? -0.940 -15.165 -7.190 1.00 40.59 230 SER A C 1
ATOM 1875 O O . SER A 1 230 ? -1.239 -14.069 -6.733 1.00 40.59 230 SER A O 1
ATOM 1877 N N . ASP A 1 231 ? -1.819 -16.112 -7.528 1.00 44.62 231 ASP A N 1
ATOM 1878 C CA . ASP A 1 231 ? -3.088 -16.455 -6.872 1.00 44.62 231 ASP A CA 1
ATOM 1879 C C . ASP A 1 231 ? -3.449 -15.645 -5.610 1.00 44.62 231 ASP A C 1
ATOM 1881 O O . ASP A 1 231 ? -3.464 -16.144 -4.483 1.00 44.62 231 ASP A O 1
ATOM 1885 N N . SER A 1 232 ? -3.832 -14.390 -5.794 1.00 37.28 232 SER A N 1
ATOM 1886 C CA . SER A 1 232 ? -4.718 -13.683 -4.882 1.00 37.28 232 SER A CA 1
ATOM 1887 C C . SER A 1 232 ? -5.853 -13.128 -5.724 1.00 37.28 232 SER A C 1
ATOM 1889 O O . SER A 1 232 ? -5.766 -12.058 -6.321 1.00 37.28 232 SER A O 1
ATOM 1891 N N . GLY A 1 233 ? -6.914 -13.932 -5.814 1.00 36.59 233 GLY A N 1
ATOM 1892 C CA . GLY A 1 233 ? -8.197 -13.609 -6.432 1.00 36.59 233 GLY A CA 1
ATOM 1893 C C . GLY A 1 233 ? -8.935 -12.473 -5.725 1.00 36.59 233 GLY A C 1
ATOM 1894 O O . GLY A 1 233 ? -10.067 -12.643 -5.294 1.00 36.59 233 GLY A O 1
ATOM 1895 N N . GLU A 1 234 ? -8.296 -11.316 -5.630 1.00 38.66 234 GLU A N 1
ATOM 1896 C CA . GLU A 1 234 ? -8.889 -10.038 -5.270 1.00 38.66 234 GLU A CA 1
ATOM 1897 C C . GLU A 1 234 ? -8.321 -8.985 -6.226 1.00 38.66 234 GLU A C 1
ATOM 1899 O O . GLU A 1 234 ? -7.473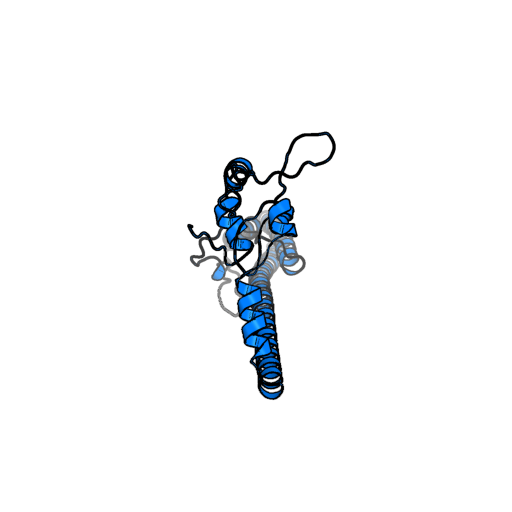 -8.161 -5.883 1.00 38.66 234 GLU A O 1
ATOM 1904 N N . GLN A 1 235 ? -8.791 -9.034 -7.473 1.00 31.41 235 GLN A N 1
ATOM 1905 C CA . GLN A 1 235 ? -8.941 -7.798 -8.232 1.00 31.41 235 GLN A CA 1
ATOM 1906 C C . GLN A 1 235 ? -10.166 -7.052 -7.668 1.00 31.41 235 GLN A C 1
ATOM 1908 O O . GLN A 1 235 ? -11.207 -7.690 -7.492 1.00 31.41 235 GLN A O 1
ATOM 1913 N N . PRO A 1 236 ? -10.058 -5.750 -7.345 1.00 39.22 236 PRO A N 1
ATOM 1914 C CA . PRO A 1 236 ? -11.220 -4.901 -7.087 1.00 39.22 236 PRO A CA 1
ATOM 1915 C C . PRO A 1 236 ? -12.042 -4.638 -8.355 1.00 39.22 236 PRO A C 1
ATOM 1917 O O . PRO A 1 236 ? -11.443 -4.593 -9.455 1.00 39.22 236 PRO A O 1
#

Sequence (236 aa):
MSEVRYQSEKEVIDDLLTGENFRKKFLKKKCAYTDCNAKFKLRFGQSSALIVRPQIGTFWCKDCGRLLCEKHRADHDCEVLKIALERSQKLTASEILEQVKRKEEEKIAAEEQLQKLKQAEKEAKAAHYQMWKHRRQIAAGKSTHVTNFVQRLSVQANEGQTRDQLLDLYTSCNRLNLRLWNEVTSPTSQFDYESYEKLIDNYTQIKQISGMICTVDGMPLDLTIDWLSSDSGEQP

Secondary structure (DSSP, 8-state):
------SSHHHHHHHHHSSTTHHHHHTTSBPSSTT---B--EEETTEEEE--GGGGGGSB-TTT--B--HHHHHT---HHHHHHHHHHTTS-HHHHHHHHHHHHHHHHHHHHHHHHHHHHHHHHHHHHHHHHHHHHHHHHHHHHHHHHHHHHHHHHSPTTHHHHHHHHHHHHHHHHHHHHHHHHHS--SS--HHHHHHHHHHHHHHHHHH----EETTEE-----GGGSS------

Organism: NCBI:txid44058

Radius of gyration: 34.58 Å; chains: 1; bounding box: 79×33×92 Å

pLDDT: mean 80.46, std 14.2, range [31.41, 97.56]